Protein AF-A0A8X7MWJ5-F1 (afdb_monomer)

Foldseek 3Di:
DDDDDDDDDDDDDDDDDDDDDDDDDDDDDDDDDDDDDDDDPPPPPPPPPDDVVPVDPPVVVVVVCCVVDPVNDDPDPVPDDPPVVVVVVVVVVVVVVVVCCVVPPVVVCVVVDDDDDPPDLPCQKDKDADDDPPDDDLSRLKIKIKGFLLSLDPDPPRLQPDPLLSQQLLQVLALQWDQCPCLVVVQLVVLVVVVCVVDPPDDDDPVCVCVDPVSHDDPVVSVVSSVSGRTMGMDMFSPDSHNVVRVVVSVVVSVVSSVVSPPPSPPCPPPDRDCVSVVVVVVVVVVVVPPCDPDPVNDDPVVVD

Solvent-accessible surface area (backbone atoms only — not comparable to full-atom values): 19541 Å² total; per-residue (Å²): 137,89,80,86,80,89,79,87,83,84,88,85,82,90,78,88,79,89,82,85,86,84,86,84,89,88,82,89,82,90,89,85,88,84,89,80,92,73,94,71,84,74,79,67,83,71,77,81,78,72,56,73,89,75,56,69,58,73,70,61,48,56,60,69,40,50,84,73,31,76,92,70,53,80,79,85,80,82,84,73,69,58,72,73,53,48,54,52,51,50,51,51,51,53,49,53,49,51,51,50,41,57,71,66,47,51,65,60,51,60,79,73,64,72,81,87,72,73,82,58,97,82,67,66,70,46,78,45,79,45,79,58,85,97,48,97,53,83,61,41,17,33,23,36,39,40,35,45,46,49,62,47,53,73,43,96,85,32,81,46,86,44,73,44,18,46,52,31,33,53,58,74,46,45,83,36,45,34,65,69,47,63,51,65,61,52,51,53,48,50,40,52,52,54,53,48,70,75,44,85,80,73,91,74,86,79,69,63,61,73,74,39,79,88,43,54,74,53,70,68,58,50,51,51,49,59,72,64,50,61,14,24,38,52,45,75,23,68,87,41,87,44,36,69,57,11,44,50,49,43,48,54,51,51,51,49,45,46,53,53,14,64,52,72,24,73,81,47,67,88,60,79,81,83,59,61,66,54,53,56,49,50,54,55,52,54,73,66,72,73,79,80,71,87,48,81,82,75,47,62,74,87,75,75,115

Mean predicted aligned error: 15.03 Å

Sequence (305 aa):
MTLPLTSQASRRATAGAARTLLSAGGASSSSSSAGSSSSNTNTQRAFSTSHSSHAKPRKARVAADAAMNIRKLKAFQYDDIPTLGHEILDYNRDFLRVFRLVELELPKLAAFRQPFTGADLGAIIKLRFVHHQGETHPENRKVVLSVNVSELFSHPSSPLPTPAAKHKFLLLAGERYSPLAGLKDARDKLRIELARSTREGAVGWNGSELKSAEANLSDEQEEGLRNAWMGQVKIGGDRFPNERMNATWCLDTLQKLIHEANQRPEHMTNVPLDPRPQLARDARAHAFGRSNAVSLRDFPSEWLS

pLDDT: mean 77.79, std 20.26, range [30.55, 98.5]

Radius of gyration: 33.79 Å; Cα contacts (8 Å, |Δi|>4): 200; chains: 1; bounding box: 80×82×73 Å

Secondary structure (DSSP, 8-state):
-PPPPP---------------------------------------------GGGS--HHHHHHHTTTT-GGGSPPP-S-S--HHHHHHHHHHHHHHHHHHHHHHTHHHHGGGPPP-PPPPTT--EEEEE---TTS--GGGG-EEEEEEHHHHHHSTT-S--SHHHHHHHHHHHGGGEESSTTHHHHHHHHHHHHHHHH-TT-S---SGGGGSGGGSPPHHHHHHHHHH---EEEEEE-SSSSHHHHHHHHHHHHHHHHHHHHSSGGGGTTSPPP-HHHHHHHHHHHHTT-S-PPPGGGS-GGG--

InterPro domains:
  IPR019349 Small ribosomal subunit protein mS35, mitochondrial, conserved domain [PF10213] (116-303)
  IPR039848 Small ribosomal subunit protein mS35, mitochondrial [PTHR13490] (42-279)

Structure (mmCIF, N/CA/C/O backbone):
data_AF-A0A8X7MWJ5-F1
#
_entry.id   AF-A0A8X7MWJ5-F1
#
loop_
_atom_site.group_PDB
_atom_site.id
_atom_site.type_symbol
_atom_site.label_atom_id
_atom_site.label_alt_id
_atom_site.label_comp_id
_atom_site.label_asym_id
_atom_site.label_entity_id
_atom_site.label_seq_id
_atom_site.pdbx_PDB_ins_code
_atom_site.Cartn_x
_atom_site.Cartn_y
_atom_site.Cartn_z
_atom_site.occupancy
_atom_site.B_iso_or_equiv
_atom_site.auth_seq_id
_atom_site.auth_comp_id
_atom_site.auth_asym_id
_atom_site.auth_atom_id
_atom_site.pdbx_PDB_model_num
ATOM 1 N N . MET A 1 1 ? 13.146 26.048 -30.668 1.00 41.16 1 MET A N 1
ATOM 2 C CA . MET A 1 1 ? 13.207 25.560 -29.274 1.00 41.16 1 MET A CA 1
ATOM 3 C C . MET A 1 1 ? 14.667 25.349 -28.921 1.00 41.16 1 MET A C 1
ATOM 5 O O . MET A 1 1 ? 15.307 24.470 -29.476 1.00 41.16 1 MET A O 1
ATOM 9 N N . THR A 1 2 ? 15.214 26.250 -28.115 1.00 40.00 2 THR A N 1
ATOM 10 C CA . THR A 1 2 ? 16.619 26.294 -27.695 1.00 40.00 2 THR A CA 1
ATOM 11 C C . THR A 1 2 ? 16.839 25.341 -26.522 1.00 40.00 2 THR A C 1
ATOM 13 O O . THR A 1 2 ? 16.231 25.526 -25.470 1.00 40.00 2 THR A O 1
ATOM 16 N N . LEU A 1 3 ? 17.689 24.331 -26.698 1.00 42.62 3 LEU A N 1
ATOM 17 C CA . LEU A 1 3 ? 18.140 23.444 -25.622 1.00 42.62 3 LEU A CA 1
ATOM 18 C C . LEU A 1 3 ? 19.478 23.963 -25.070 1.00 42.62 3 LEU A C 1
ATOM 20 O O . LEU A 1 3 ? 20.376 24.228 -25.873 1.00 42.62 3 LEU A O 1
ATOM 24 N N . PRO A 1 4 ? 19.653 24.103 -23.744 1.00 49.94 4 PRO A N 1
ATOM 25 C CA . PRO A 1 4 ? 20.955 24.408 -23.171 1.00 49.94 4 PRO A CA 1
ATOM 26 C C . PRO A 1 4 ? 21.810 23.150 -22.947 1.00 49.94 4 PRO A C 1
ATOM 28 O O . PRO A 1 4 ? 21.321 22.071 -22.614 1.00 49.94 4 PRO A O 1
ATOM 31 N N . LEU A 1 5 ? 23.111 23.362 -23.154 1.00 38.88 5 LEU A N 1
ATOM 32 C CA . LEU A 1 5 ? 24.243 22.443 -23.078 1.00 38.88 5 LEU A CA 1
ATOM 33 C C . LEU A 1 5 ? 24.440 21.752 -21.715 1.00 38.88 5 LEU A C 1
ATOM 35 O O . LEU A 1 5 ? 24.258 22.334 -20.649 1.00 38.88 5 LEU A O 1
ATOM 39 N N . THR A 1 6 ? 24.978 20.536 -21.807 1.00 46.16 6 THR A N 1
ATOM 40 C CA . THR A 1 6 ? 25.714 19.783 -20.782 1.00 46.16 6 THR A CA 1
ATOM 41 C C . THR A 1 6 ? 26.792 20.602 -20.058 1.00 46.16 6 THR A C 1
ATOM 43 O O . THR A 1 6 ? 27.608 21.267 -20.690 1.00 46.16 6 THR A O 1
ATOM 46 N N . SER A 1 7 ? 26.902 20.390 -18.742 1.00 46.38 7 SER A N 1
ATOM 47 C CA . SER A 1 7 ? 28.145 20.539 -17.975 1.00 46.38 7 SER A CA 1
ATOM 48 C C . SER A 1 7 ? 28.327 19.320 -17.059 1.00 46.38 7 SER A C 1
ATOM 50 O O . SER A 1 7 ? 27.582 19.114 -16.105 1.00 46.38 7 SER A O 1
ATOM 52 N N . GLN A 1 8 ? 29.337 18.498 -17.373 1.00 43.66 8 GLN A N 1
ATOM 53 C CA . GLN A 1 8 ? 30.130 17.781 -16.363 1.00 43.66 8 GLN A CA 1
ATOM 54 C C . GLN A 1 8 ? 30.903 18.843 -15.545 1.00 43.66 8 GLN A C 1
ATOM 56 O O . GLN A 1 8 ? 31.164 19.919 -16.074 1.00 43.66 8 GLN A O 1
ATOM 61 N N . ALA A 1 9 ? 31.342 18.688 -14.298 1.00 35.50 9 ALA A N 1
ATOM 62 C CA . ALA A 1 9 ? 31.600 17.549 -13.429 1.00 35.50 9 ALA A CA 1
ATOM 63 C C . ALA A 1 9 ? 31.609 18.058 -11.970 1.00 35.50 9 ALA A C 1
ATOM 65 O O . ALA A 1 9 ? 31.913 19.227 -11.742 1.00 35.50 9 ALA A O 1
ATOM 66 N N . SER A 1 10 ? 31.446 17.184 -10.972 1.00 37.00 10 SER A N 1
ATOM 67 C CA . SER A 1 10 ? 32.202 17.347 -9.722 1.00 37.00 10 SER A CA 1
ATOM 68 C C . SER A 1 10 ? 32.339 16.031 -8.965 1.00 37.00 10 SER A C 1
ATOM 70 O O . SER A 1 10 ? 31.383 15.291 -8.747 1.00 37.00 10 SER A O 1
ATOM 72 N N . ARG A 1 11 ? 33.589 15.749 -8.607 1.00 43.12 11 ARG A N 1
ATOM 73 C CA . ARG A 1 11 ? 34.085 14.592 -7.866 1.00 43.12 11 ARG A CA 1
ATOM 74 C C . ARG A 1 11 ? 33.718 14.728 -6.389 1.00 43.12 11 ARG A C 1
ATOM 76 O O . ARG A 1 11 ? 33.919 15.807 -5.838 1.00 43.12 11 ARG A O 1
ATOM 83 N N . ARG A 1 12 ? 33.387 13.624 -5.705 1.00 33.62 12 ARG A N 1
ATOM 84 C CA . ARG A 1 12 ? 33.876 13.386 -4.332 1.00 33.62 12 ARG A CA 1
ATOM 85 C C . ARG A 1 12 ? 33.635 11.967 -3.810 1.00 33.62 12 ARG A C 1
ATOM 87 O O . ARG A 1 12 ? 32.603 11.364 -4.059 1.00 33.62 12 ARG A O 1
ATOM 94 N N . ALA A 1 13 ? 34.603 11.577 -2.979 1.00 37.00 13 ALA A N 1
ATOM 95 C CA . ALA A 1 13 ? 34.564 10.609 -1.885 1.00 37.00 13 ALA A CA 1
ATOM 96 C C . ALA A 1 13 ? 34.741 9.117 -2.217 1.00 37.00 13 ALA A C 1
ATOM 98 O O . ALA A 1 13 ? 33.807 8.329 -2.297 1.00 37.00 13 ALA A O 1
ATOM 99 N N . THR A 1 14 ? 36.016 8.731 -2.259 1.00 40.44 14 THR A N 1
ATOM 100 C CA . THR A 1 14 ? 36.514 7.421 -1.839 1.00 40.44 14 THR A CA 1
ATOM 101 C C . THR A 1 14 ? 36.271 7.223 -0.337 1.00 40.44 14 THR A C 1
ATOM 103 O O . THR A 1 14 ? 36.820 7.973 0.471 1.00 40.44 14 THR A O 1
ATOM 106 N N . ALA A 1 15 ? 35.508 6.200 0.044 1.00 36.72 15 ALA A N 1
ATOM 107 C CA . ALA A 1 15 ? 35.497 5.659 1.401 1.00 36.72 15 ALA A CA 1
ATOM 108 C C . ALA A 1 15 ? 36.011 4.217 1.340 1.00 36.72 15 ALA A C 1
ATOM 110 O O . ALA A 1 15 ? 35.403 3.348 0.715 1.00 36.72 15 ALA A O 1
ATOM 111 N N . GLY A 1 16 ? 37.185 3.997 1.933 1.00 33.62 16 GLY A N 1
ATOM 112 C CA . GLY A 1 16 ? 37.811 2.689 2.047 1.00 33.62 16 GLY A CA 1
ATOM 113 C C . GLY A 1 16 ? 37.062 1.810 3.042 1.00 33.62 16 GLY A C 1
ATOM 114 O O . GLY A 1 16 ? 36.831 2.208 4.180 1.00 33.62 16 GLY A O 1
ATOM 115 N N . ALA A 1 17 ? 36.723 0.597 2.615 1.00 35.00 17 ALA A N 1
ATOM 116 C CA . ALA A 1 17 ? 36.308 -0.483 3.496 1.00 35.00 17 ALA A CA 1
ATOM 117 C C . ALA A 1 17 ? 37.428 -1.529 3.523 1.00 35.00 17 ALA A C 1
ATOM 119 O O . ALA A 1 17 ? 37.624 -2.283 2.569 1.00 35.00 17 ALA A O 1
ATOM 120 N N . ALA A 1 18 ? 38.186 -1.536 4.617 1.00 32.91 18 ALA A N 1
ATOM 121 C CA . ALA A 1 18 ? 39.140 -2.585 4.937 1.00 32.91 18 ALA A CA 1
ATOM 122 C C . ALA A 1 18 ? 38.379 -3.889 5.232 1.00 32.91 18 ALA A C 1
ATOM 124 O O . ALA A 1 18 ? 37.506 -3.926 6.098 1.00 32.91 18 ALA A O 1
ATOM 125 N N . ARG A 1 19 ? 38.707 -4.963 4.508 1.00 37.62 19 ARG A N 1
ATOM 126 C CA . ARG A 1 19 ? 38.307 -6.333 4.847 1.00 37.62 19 ARG A CA 1
ATOM 127 C C . ARG A 1 19 ? 39.509 -7.050 5.444 1.00 37.62 19 ARG A C 1
ATOM 129 O O . ARG A 1 19 ? 40.455 -7.380 4.736 1.00 37.62 19 ARG A O 1
ATOM 136 N N . THR A 1 20 ? 39.448 -7.280 6.747 1.00 37.50 20 THR A N 1
ATOM 137 C CA . THR A 1 20 ? 40.401 -8.093 7.501 1.00 37.50 20 THR A CA 1
ATOM 138 C C . THR A 1 20 ? 40.070 -9.570 7.295 1.00 37.50 20 THR A C 1
ATOM 140 O O . THR A 1 20 ? 38.954 -10.011 7.565 1.00 37.50 20 THR A O 1
ATOM 143 N N . LEU A 1 21 ? 41.043 -10.324 6.790 1.00 35.03 21 LEU A N 1
ATOM 144 C CA . LEU A 1 21 ? 41.049 -11.783 6.749 1.00 35.03 21 LEU A CA 1
ATOM 145 C C . LEU A 1 21 ? 41.581 -12.300 8.086 1.00 35.03 21 LEU A C 1
ATOM 147 O O . LEU A 1 21 ? 42.639 -11.852 8.518 1.00 35.03 21 LEU A O 1
ATOM 151 N N . LEU A 1 22 ? 40.908 -13.278 8.690 1.00 34.31 22 LEU A N 1
ATOM 152 C CA . LEU A 1 22 ? 41.507 -14.150 9.700 1.00 34.31 22 LEU A CA 1
ATOM 153 C C . LEU A 1 22 ? 41.030 -15.584 9.483 1.00 34.31 22 LEU A C 1
ATOM 155 O O . LEU A 1 22 ? 39.838 -15.867 9.379 1.00 34.31 22 LEU A O 1
ATOM 159 N N . SER A 1 23 ? 42.021 -16.462 9.378 1.00 33.09 23 SER A N 1
ATOM 160 C CA . SER A 1 23 ? 41.908 -17.912 9.291 1.00 33.09 23 SER A CA 1
ATOM 161 C C . SER A 1 23 ? 41.986 -18.529 10.687 1.00 33.09 23 SER A C 1
ATOM 163 O O . SER A 1 23 ? 42.743 -18.012 11.506 1.00 33.09 23 SER A O 1
ATOM 165 N N . ALA A 1 24 ? 41.356 -19.684 10.899 1.00 35.09 24 ALA A N 1
ATOM 166 C CA . ALA A 1 24 ? 41.937 -20.797 11.659 1.00 35.09 24 ALA A CA 1
ATOM 167 C C . ALA A 1 24 ? 41.104 -22.070 11.437 1.00 35.09 24 ALA A C 1
ATOM 169 O O . ALA A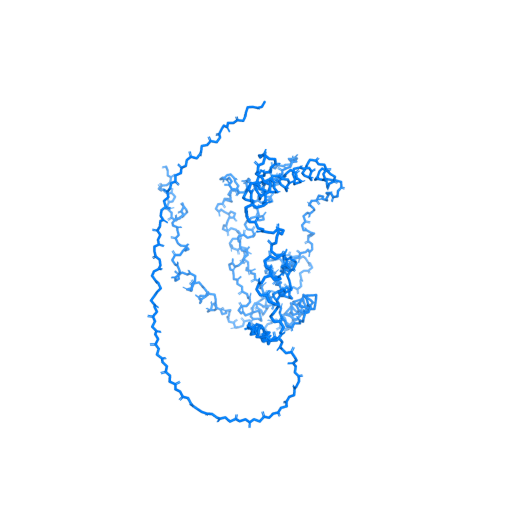 1 24 ? 39.876 -22.021 11.427 1.00 35.09 24 ALA A O 1
ATOM 170 N N . GLY A 1 25 ? 41.792 -23.192 11.215 1.00 32.66 25 GLY A N 1
ATOM 171 C CA . GLY A 1 25 ? 41.203 -24.510 10.989 1.00 32.66 25 GLY A CA 1
ATOM 172 C C . GLY A 1 25 ? 41.009 -25.345 12.257 1.00 32.66 25 GLY A C 1
ATOM 173 O O . GLY A 1 25 ? 41.438 -24.976 13.346 1.00 32.66 25 GLY A O 1
ATOM 174 N N . GLY A 1 26 ? 40.397 -26.514 12.067 1.00 30.55 26 GLY A N 1
ATOM 175 C CA . GLY A 1 26 ? 40.282 -27.597 13.045 1.00 30.55 26 GLY A CA 1
ATOM 176 C C . GLY A 1 26 ? 39.545 -28.787 12.421 1.00 30.55 26 GLY A C 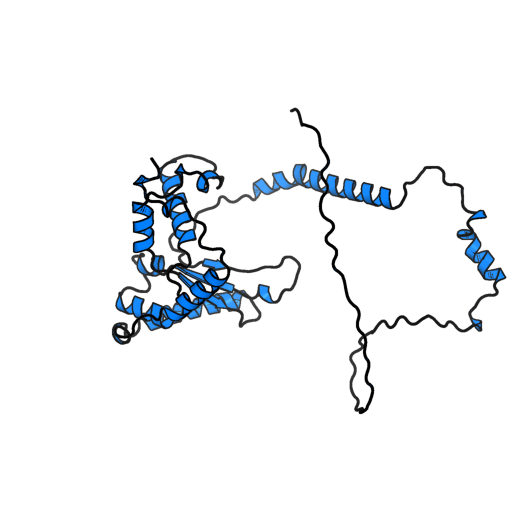1
ATOM 177 O O . GLY A 1 26 ? 38.552 -28.597 11.728 1.00 30.55 26 GLY A O 1
ATOM 178 N N . ALA A 1 27 ? 40.082 -29.995 12.587 1.00 32.94 27 ALA A N 1
ATOM 179 C CA . ALA A 1 27 ? 39.815 -31.179 11.771 1.00 32.94 27 ALA A CA 1
ATOM 180 C C . ALA A 1 27 ? 38.945 -32.261 12.456 1.00 32.94 27 ALA A C 1
ATOM 182 O O . ALA A 1 27 ? 38.943 -32.360 13.679 1.00 32.94 27 ALA A O 1
ATOM 183 N N . SER A 1 28 ? 38.388 -33.164 11.620 1.00 35.25 28 SER A N 1
ATOM 184 C CA . SER A 1 28 ? 37.969 -34.575 11.875 1.00 35.25 28 SER A CA 1
ATOM 185 C C . SER A 1 28 ? 36.687 -34.809 12.717 1.00 35.25 28 SER A C 1
ATOM 187 O O . SER A 1 28 ? 36.398 -34.022 13.599 1.00 35.25 28 SER A O 1
ATOM 189 N N . SER A 1 29 ? 35.842 -35.845 12.552 1.00 37.06 29 SER A N 1
ATOM 190 C CA . SER A 1 29 ? 35.827 -37.080 11.737 1.00 37.06 29 SER A CA 1
ATOM 191 C C . SER A 1 29 ? 34.410 -37.728 11.694 1.00 37.06 29 SER A C 1
ATOM 193 O O . SER A 1 29 ? 33.643 -37.607 12.640 1.00 37.06 29 SER A O 1
ATOM 195 N N . SER A 1 30 ? 34.125 -38.439 10.587 1.00 37.41 30 SER A N 1
ATOM 196 C CA . SER A 1 30 ? 33.276 -39.645 10.380 1.00 37.41 30 SER A CA 1
ATOM 197 C C . SER A 1 30 ? 31.822 -39.762 10.894 1.00 37.41 30 SER A C 1
ATOM 199 O O . SER A 1 30 ? 31.575 -39.901 12.085 1.00 37.41 30 SER A O 1
ATOM 201 N N . SER A 1 31 ? 30.877 -40.022 9.979 1.00 36.06 31 SER A N 1
ATOM 202 C CA . SER A 1 31 ? 30.371 -41.388 9.694 1.00 36.06 31 SER A CA 1
ATOM 203 C C . SER A 1 31 ? 29.294 -41.387 8.594 1.00 36.06 31 SER A C 1
ATOM 205 O O . SER A 1 31 ? 28.561 -40.424 8.393 1.00 36.06 31 SER A O 1
ATOM 207 N N . SER A 1 32 ? 29.271 -42.473 7.827 1.00 36.53 32 SER A N 1
ATOM 208 C CA . SER A 1 32 ? 28.512 -42.712 6.597 1.00 36.53 32 SER A CA 1
ATOM 209 C C . SER A 1 32 ? 27.224 -43.507 6.832 1.00 36.53 32 SER A C 1
ATOM 211 O O . SER A 1 32 ? 27.260 -44.506 7.543 1.00 36.53 32 SER A O 1
ATOM 213 N N . SER A 1 33 ? 26.144 -43.182 6.115 1.00 38.09 33 SER A N 1
ATOM 214 C CA . SER A 1 33 ? 25.187 -44.174 5.587 1.00 38.09 33 SER A CA 1
ATOM 215 C C . SER A 1 33 ? 24.394 -43.586 4.407 1.00 38.09 33 SER A C 1
ATOM 217 O O . SER A 1 33 ? 24.272 -42.372 4.268 1.00 38.09 33 SER A O 1
ATOM 219 N N . ALA A 1 34 ? 23.986 -44.462 3.489 1.00 34.84 34 ALA A N 1
ATOM 220 C CA . ALA A 1 34 ? 23.719 -44.191 2.078 1.00 34.84 34 ALA A CA 1
ATOM 221 C C . ALA A 1 34 ? 22.223 -44.199 1.688 1.00 34.84 34 ALA A C 1
ATOM 223 O O . ALA A 1 34 ? 21.402 -44.796 2.375 1.00 34.84 34 ALA A O 1
ATOM 224 N N . GLY A 1 35 ? 21.935 -43.631 0.504 1.00 31.83 35 GLY A N 1
ATOM 225 C CA . GLY A 1 35 ? 20.682 -43.745 -0.270 1.00 31.83 35 GLY A CA 1
ATOM 226 C C . GLY A 1 35 ? 19.820 -42.473 -0.199 1.00 31.83 35 GLY A C 1
ATOM 227 O O . GLY A 1 35 ? 19.487 -42.033 0.884 1.00 31.83 35 GLY A O 1
ATOM 228 N N . SER A 1 36 ? 19.389 -41.800 -1.268 1.00 34.69 36 SER A N 1
ATOM 229 C CA . SER A 1 36 ? 19.236 -42.171 -2.676 1.00 34.69 36 SER A CA 1
ATOM 230 C C . SER A 1 36 ? 19.117 -40.909 -3.560 1.00 34.69 36 SER A C 1
ATOM 232 O O . SER A 1 36 ? 18.564 -39.892 -3.157 1.00 34.69 36 SER A O 1
ATOM 234 N N . SER A 1 37 ? 19.712 -41.005 -4.751 1.00 43.34 37 SER A N 1
ATOM 235 C CA . SER A 1 37 ? 19.471 -40.278 -6.012 1.00 43.34 37 SER A CA 1
ATOM 236 C C . SER A 1 37 ? 18.702 -38.943 -6.015 1.00 43.34 37 SER A C 1
ATOM 238 O O . SER A 1 37 ? 17.487 -38.904 -6.195 1.00 43.34 37 SER A O 1
ATOM 240 N N . SER A 1 38 ? 19.454 -37.846 -6.079 1.00 40.16 38 SER A N 1
ATOM 241 C CA . SER A 1 38 ? 19.066 -36.646 -6.830 1.00 40.16 38 SER A CA 1
ATOM 242 C C . SER A 1 38 ? 20.326 -36.068 -7.471 1.00 40.16 38 SER A C 1
ATOM 244 O O . SER A 1 38 ? 21.250 -35.656 -6.768 1.00 40.16 38 SER A O 1
ATOM 246 N N . SER A 1 39 ? 20.403 -36.118 -8.802 1.00 39.03 39 SER A N 1
ATOM 247 C CA . SER A 1 39 ? 21.550 -35.684 -9.603 1.00 39.03 39 SER A CA 1
ATOM 248 C C . SER A 1 39 ? 21.740 -34.171 -9.504 1.00 39.03 39 SER A C 1
ATOM 250 O O . SER A 1 39 ? 21.249 -33.404 -10.327 1.00 39.03 39 SER A O 1
ATOM 252 N N . ASN A 1 40 ? 22.463 -33.755 -8.472 1.00 39.16 40 ASN A N 1
ATOM 253 C CA . ASN A 1 40 ? 22.990 -32.413 -8.324 1.00 39.16 40 ASN A CA 1
ATOM 254 C C . ASN A 1 40 ? 24.304 -32.364 -9.117 1.00 39.16 40 ASN A C 1
ATOM 256 O O . ASN A 1 40 ? 25.319 -32.911 -8.678 1.00 39.16 40 ASN A O 1
ATOM 260 N N . THR A 1 41 ? 24.300 -31.775 -10.313 1.00 46.12 41 THR A N 1
ATOM 261 C CA . THR A 1 41 ? 25.531 -31.532 -11.076 1.00 46.12 41 THR A CA 1
ATOM 262 C C . THR A 1 41 ? 26.284 -30.378 -10.429 1.00 46.12 41 THR A C 1
ATOM 264 O O . THR A 1 41 ? 26.233 -29.235 -10.874 1.00 46.12 41 THR A O 1
ATOM 267 N N . ASN A 1 42 ? 26.976 -30.694 -9.338 1.00 45.72 42 ASN A N 1
ATOM 268 C CA . ASN A 1 42 ? 28.034 -29.873 -8.789 1.00 45.72 42 ASN A CA 1
ATOM 269 C C . ASN A 1 42 ? 29.103 -29.740 -9.881 1.00 45.72 42 ASN A C 1
ATOM 271 O O . ASN A 1 42 ? 29.855 -30.681 -10.138 1.00 45.72 42 ASN A O 1
ATOM 275 N N . THR A 1 43 ? 29.142 -28.598 -10.565 1.00 54.66 43 THR A N 1
ATOM 276 C CA . THR A 1 43 ? 30.216 -28.232 -11.491 1.00 54.66 43 THR A CA 1
ATOM 277 C C . THR A 1 43 ? 31.483 -27.951 -10.689 1.00 54.66 43 THR A C 1
ATOM 279 O O . THR A 1 43 ? 31.962 -26.821 -10.597 1.00 54.66 43 THR A O 1
ATOM 282 N N . GLN A 1 44 ? 32.052 -29.000 -10.099 1.00 55.56 44 GLN A N 1
ATOM 283 C CA . GLN A 1 44 ? 33.487 -29.070 -9.907 1.00 55.56 44 GLN A CA 1
ATOM 284 C C . GLN A 1 44 ? 34.082 -28.852 -11.298 1.00 55.56 44 GLN A C 1
ATOM 286 O O . GLN A 1 44 ? 33.743 -29.580 -12.233 1.00 55.56 44 GLN A O 1
ATOM 291 N N . ARG A 1 45 ? 34.898 -27.806 -11.467 1.00 56.72 45 ARG A N 1
ATOM 292 C CA . ARG A 1 45 ? 35.710 -27.634 -12.674 1.00 56.72 45 ARG A CA 1
ATOM 293 C C . ARG A 1 45 ? 36.577 -28.882 -12.806 1.00 56.72 45 ARG A C 1
ATOM 295 O O . ARG A 1 45 ? 37.659 -28.952 -12.233 1.00 56.72 45 ARG A O 1
ATOM 302 N N . ALA A 1 46 ? 36.091 -29.871 -13.545 1.00 53.78 46 ALA A N 1
ATOM 303 C CA . ALA A 1 46 ? 36.915 -30.950 -14.028 1.00 53.78 46 ALA A CA 1
ATOM 304 C C . ALA A 1 46 ? 37.916 -30.293 -14.975 1.00 53.78 46 ALA A C 1
ATOM 306 O O . ALA A 1 46 ? 37.573 -29.888 -16.088 1.00 53.78 46 ALA A O 1
ATOM 307 N N . PHE A 1 47 ? 39.154 -30.116 -14.517 1.00 55.19 47 PHE A N 1
ATOM 308 C CA . PHE A 1 47 ? 40.250 -29.955 -15.453 1.00 55.19 47 PHE A CA 1
ATOM 309 C C . PHE A 1 47 ? 40.205 -31.190 -16.347 1.00 55.19 47 PHE A C 1
ATOM 311 O O . PHE A 1 47 ? 40.373 -32.309 -15.869 1.00 55.19 47 PHE A O 1
ATOM 318 N N . SER A 1 48 ? 39.879 -30.986 -17.621 1.00 57.94 48 SER A N 1
ATOM 319 C CA . SER A 1 48 ? 39.842 -32.047 -18.618 1.00 57.94 48 SER A CA 1
ATOM 320 C C . SER A 1 48 ? 41.240 -32.654 -18.728 1.00 57.94 48 SER A C 1
ATOM 322 O O . SER A 1 48 ? 42.086 -32.149 -19.466 1.00 57.94 48 SER A O 1
ATOM 324 N N . THR A 1 49 ? 41.500 -33.738 -18.001 1.00 64.81 49 THR A N 1
ATOM 325 C CA . THR A 1 49 ? 42.705 -34.553 -18.155 1.00 64.81 49 THR A CA 1
ATOM 326 C C . THR A 1 49 ? 42.505 -35.485 -19.344 1.00 64.81 49 THR A C 1
ATOM 328 O O . THR A 1 49 ? 42.354 -36.699 -19.223 1.00 64.81 49 THR A O 1
ATOM 331 N N . SER A 1 50 ? 42.477 -34.910 -20.547 1.00 65.81 50 SER A N 1
ATOM 332 C CA . SER A 1 50 ? 42.571 -35.719 -21.760 1.00 65.81 50 SER A CA 1
ATOM 333 C C . SER A 1 50 ? 43.878 -36.517 -21.705 1.00 65.81 50 SER A C 1
ATOM 335 O O . SER A 1 50 ? 44.944 -35.922 -21.525 1.00 65.81 50 SER A O 1
ATOM 337 N N . HIS A 1 51 ? 43.795 -37.842 -21.852 1.00 62.44 51 HIS A N 1
ATOM 338 C CA . HIS A 1 51 ? 44.954 -38.737 -21.904 1.00 62.44 51 HIS A CA 1
ATOM 339 C C . HIS A 1 51 ? 45.981 -38.250 -22.942 1.00 62.44 51 HIS A C 1
ATOM 341 O O . HIS A 1 51 ? 45.605 -37.785 -24.021 1.00 62.44 51 HIS A O 1
ATOM 347 N N . SER A 1 52 ? 47.283 -38.378 -22.645 1.00 60.47 52 SER A N 1
ATOM 348 C CA . SER A 1 52 ? 48.365 -37.905 -23.530 1.00 60.47 52 SER A CA 1
ATOM 349 C C . SER A 1 52 ? 48.344 -38.558 -24.919 1.00 60.47 52 SER A C 1
ATOM 351 O O . SER A 1 52 ? 48.833 -37.966 -25.876 1.00 60.47 52 SER A O 1
ATOM 353 N N . SER A 1 53 ? 47.705 -39.722 -25.057 1.00 65.56 53 SER A N 1
ATOM 354 C CA . SER A 1 53 ? 47.466 -40.414 -26.328 1.00 65.56 53 SER A CA 1
ATOM 355 C C . SER A 1 53 ? 46.496 -39.680 -27.265 1.00 65.56 53 SER A C 1
ATOM 357 O O . SER A 1 53 ? 46.574 -39.849 -28.478 1.00 65.56 53 SER A O 1
ATOM 359 N N . HIS A 1 54 ? 45.617 -38.821 -26.738 1.00 63.38 54 HIS A N 1
ATOM 360 C CA . HIS A 1 54 ? 44.756 -37.937 -27.533 1.00 63.38 54 HIS A CA 1
ATOM 361 C C . HIS A 1 54 ? 45.395 -36.568 -27.811 1.00 63.38 54 HIS A C 1
ATOM 363 O O . HIS A 1 54 ? 44.845 -35.758 -28.567 1.00 63.38 54 HIS A O 1
ATOM 369 N N . ALA A 1 55 ? 46.577 -36.291 -27.249 1.00 63.00 55 ALA A N 1
ATOM 370 C CA . ALA A 1 55 ? 47.338 -35.102 -27.590 1.00 63.00 55 ALA A CA 1
ATOM 371 C C . ALA A 1 55 ? 47.972 -35.288 -28.976 1.00 63.00 55 ALA A C 1
ATOM 373 O O . ALA A 1 55 ? 48.997 -35.946 -29.138 1.00 63.00 55 ALA A O 1
ATOM 374 N N . LYS A 1 56 ? 47.351 -34.684 -29.996 1.00 63.59 56 LYS A N 1
ATOM 375 C CA . LYS A 1 56 ? 47.911 -34.630 -31.355 1.00 63.59 56 LYS A CA 1
ATOM 376 C C . LYS A 1 56 ? 49.362 -34.109 -31.313 1.00 63.59 56 LYS A C 1
ATOM 378 O O . LYS A 1 56 ? 49.644 -33.183 -30.542 1.00 63.59 56 LYS A O 1
ATOM 383 N N . PRO A 1 57 ? 50.273 -34.644 -32.150 1.00 69.25 57 PRO A N 1
ATOM 384 C CA . PRO A 1 57 ? 51.675 -34.237 -32.168 1.00 69.25 57 PRO A CA 1
ATOM 385 C C . PRO A 1 57 ? 51.794 -32.722 -32.357 1.00 69.25 57 PRO A C 1
ATOM 387 O O . PRO A 1 57 ? 51.054 -32.120 -33.136 1.00 69.25 57 PRO A O 1
ATOM 390 N N . ARG A 1 58 ? 52.740 -32.089 -31.653 1.00 60.31 58 ARG A N 1
ATOM 391 C CA . ARG A 1 58 ? 52.861 -30.621 -31.543 1.00 60.31 58 ARG A CA 1
ATOM 392 C C . ARG A 1 58 ? 52.879 -29.899 -32.903 1.00 60.31 58 ARG A C 1
ATOM 394 O O . ARG A 1 58 ? 52.333 -28.810 -33.013 1.00 60.31 58 ARG A O 1
ATOM 401 N N . LYS A 1 59 ? 53.418 -30.528 -33.956 1.00 58.34 59 LYS A N 1
ATOM 402 C CA . LYS A 1 59 ? 53.414 -30.005 -35.339 1.00 58.34 59 LYS A CA 1
ATOM 403 C C . LYS A 1 59 ? 52.019 -29.980 -35.993 1.00 58.34 59 LYS A C 1
ATOM 405 O O . LYS A 1 59 ? 51.729 -29.053 -36.739 1.00 58.34 59 LYS A O 1
ATOM 410 N N . ALA A 1 60 ? 51.143 -30.938 -35.682 1.00 59.38 60 ALA A N 1
ATOM 411 C CA . ALA A 1 60 ? 49.761 -30.965 -36.171 1.00 59.38 60 ALA A CA 1
ATOM 412 C C . ALA A 1 60 ? 48.861 -29.943 -35.448 1.00 59.38 60 ALA A C 1
ATOM 414 O O . ALA A 1 60 ? 47.913 -29.441 -36.046 1.00 59.38 60 ALA A O 1
ATOM 415 N N . ARG A 1 61 ? 49.186 -29.572 -34.196 1.00 57.94 61 ARG A N 1
ATOM 416 C CA . ARG A 1 61 ? 48.561 -28.420 -33.513 1.00 57.94 61 ARG A CA 1
ATOM 417 C C . ARG A 1 61 ? 48.903 -27.097 -34.203 1.00 57.94 61 ARG A C 1
ATOM 419 O O . ARG A 1 61 ? 47.997 -26.345 -34.515 1.00 57.94 61 ARG A O 1
ATOM 426 N N . VAL A 1 62 ? 50.170 -26.883 -34.568 1.00 58.28 62 VAL A N 1
ATOM 427 C CA . VAL A 1 62 ? 50.632 -25.661 -35.265 1.00 58.28 62 VAL A CA 1
ATOM 428 C C . VAL A 1 62 ? 49.939 -25.442 -36.622 1.00 58.28 62 VAL A C 1
ATOM 430 O O . VAL A 1 62 ? 49.757 -24.300 -37.041 1.00 58.28 62 VAL A O 1
ATOM 433 N N . ALA A 1 63 ? 49.534 -26.519 -37.306 1.00 60.28 63 ALA A N 1
ATOM 434 C CA . ALA A 1 63 ? 48.769 -26.439 -38.553 1.00 60.28 63 ALA A CA 1
ATOM 435 C C . ALA A 1 63 ? 47.289 -26.073 -38.328 1.00 60.28 63 ALA A C 1
ATOM 437 O O . ALA A 1 63 ? 46.741 -25.296 -39.101 1.00 60.28 63 ALA A O 1
ATOM 438 N N . ALA A 1 64 ? 46.652 -26.575 -37.263 1.00 60.62 64 ALA A N 1
ATOM 439 C CA . ALA A 1 64 ? 45.294 -26.173 -36.874 1.00 60.62 64 ALA A CA 1
ATOM 440 C C . ALA A 1 64 ? 45.257 -24.744 -36.288 1.00 60.62 64 ALA A C 1
ATOM 442 O O . ALA A 1 64 ? 44.337 -23.983 -36.572 1.00 60.62 64 ALA A O 1
ATOM 443 N N . ASP A 1 65 ? 46.318 -24.338 -35.584 1.00 57.66 65 ASP A N 1
ATOM 444 C CA . ASP A 1 65 ? 46.558 -22.964 -35.126 1.00 57.66 65 ASP A CA 1
ATOM 445 C C . ASP A 1 65 ? 46.911 -22.004 -36.282 1.00 57.66 65 ASP A C 1
ATOM 447 O O . ASP A 1 65 ? 47.108 -20.813 -36.061 1.00 57.66 65 ASP A O 1
ATOM 451 N N . ALA A 1 66 ? 46.991 -22.468 -37.539 1.00 62.06 66 ALA A N 1
ATOM 452 C CA . ALA A 1 66 ? 47.255 -21.610 -38.698 1.00 62.06 66 ALA A CA 1
ATOM 453 C C . ALA A 1 66 ? 46.194 -20.528 -38.917 1.00 62.06 66 ALA A C 1
ATOM 455 O O . ALA A 1 66 ? 46.558 -19.440 -39.359 1.00 62.06 66 ALA A O 1
ATOM 456 N N . ALA A 1 67 ? 44.935 -20.797 -38.562 1.00 65.69 67 ALA A N 1
ATOM 457 C CA . ALA A 1 67 ? 43.846 -19.828 -38.665 1.00 65.69 67 ALA A CA 1
ATOM 458 C C . ALA A 1 67 ? 43.941 -18.701 -37.617 1.00 65.69 67 ALA A C 1
ATOM 460 O O . ALA A 1 67 ? 43.532 -17.579 -37.890 1.00 65.69 67 ALA A O 1
ATOM 461 N N . MET A 1 68 ? 44.532 -18.981 -36.450 1.00 70.06 68 MET A N 1
ATOM 462 C CA . MET A 1 68 ? 44.722 -18.025 -35.345 1.00 70.06 68 MET A CA 1
ATOM 463 C C . MET A 1 68 ? 46.200 -17.642 -35.160 1.00 70.06 68 MET A C 1
ATOM 465 O O . MET A 1 68 ? 46.603 -17.113 -34.124 1.00 70.06 68 MET A O 1
ATOM 469 N N . ASN A 1 69 ? 47.044 -17.923 -36.157 1.00 77.06 69 ASN A N 1
ATOM 470 C CA . ASN A 1 69 ? 48.461 -17.593 -36.109 1.00 77.06 69 ASN A CA 1
ATOM 471 C C . ASN A 1 69 ? 48.614 -16.083 -36.324 1.00 77.06 69 ASN A C 1
ATOM 473 O O . ASN A 1 69 ? 48.436 -15.599 -37.437 1.00 77.06 69 ASN A O 1
ATOM 477 N N . ILE A 1 70 ? 49.003 -15.349 -35.275 1.00 77.81 70 ILE A N 1
ATOM 478 C CA . ILE A 1 70 ? 49.067 -13.871 -35.240 1.00 77.81 70 ILE A CA 1
ATOM 479 C C . ILE A 1 70 ? 49.839 -13.282 -36.432 1.00 77.81 70 ILE A C 1
ATOM 481 O O . ILE A 1 70 ? 49.453 -12.266 -36.994 1.00 77.81 70 ILE A O 1
ATOM 485 N N . ARG A 1 71 ? 50.908 -13.960 -36.867 1.00 80.06 71 ARG A N 1
ATOM 486 C CA . ARG A 1 71 ? 51.750 -13.538 -38.002 1.00 80.06 71 ARG A CA 1
ATOM 487 C C . ARG A 1 71 ? 51.091 -13.711 -39.378 1.00 80.06 71 ARG A C 1
ATOM 489 O O . ARG A 1 71 ? 51.611 -13.187 -40.353 1.00 80.06 71 ARG A O 1
ATOM 496 N N . LYS A 1 72 ? 50.016 -14.497 -39.465 1.00 79.31 72 LYS A N 1
ATOM 497 C CA . LYS A 1 72 ? 49.263 -14.805 -40.693 1.00 79.31 72 LYS A CA 1
ATOM 498 C C . LYS A 1 72 ? 47.881 -14.142 -40.725 1.00 79.31 72 LYS A C 1
ATOM 500 O O . LYS A 1 72 ? 47.178 -14.289 -41.720 1.00 79.31 72 LYS A O 1
ATOM 505 N N . LEU A 1 73 ? 47.483 -13.441 -39.660 1.00 80.12 73 LEU A N 1
ATOM 506 C CA . LEU A 1 73 ? 46.247 -12.662 -39.647 1.00 80.12 73 LEU A CA 1
ATOM 507 C C . LEU A 1 73 ? 46.376 -11.474 -40.606 1.00 80.12 73 LEU A C 1
ATOM 509 O O . LEU A 1 73 ? 47.453 -10.893 -40.757 1.00 80.12 73 LEU A O 1
ATOM 513 N N . LYS A 1 74 ? 45.268 -11.110 -41.256 1.00 84.69 74 LYS A N 1
ATOM 514 C CA . LYS A 1 74 ? 45.213 -9.900 -42.080 1.00 84.69 74 LYS A CA 1
ATOM 515 C C . LYS A 1 74 ? 45.473 -8.686 -41.184 1.00 84.69 74 LYS A C 1
ATOM 517 O O . LYS A 1 74 ? 44.962 -8.615 -40.069 1.00 84.69 74 LYS A O 1
ATOM 522 N N . ALA A 1 75 ? 46.244 -7.726 -41.686 1.00 88.38 75 ALA A N 1
ATOM 523 C CA . ALA A 1 75 ? 46.380 -6.436 -41.024 1.00 88.38 75 ALA A CA 1
ATOM 524 C C . ALA A 1 75 ? 45.007 -5.755 -40.920 1.00 88.38 75 ALA A C 1
ATOM 526 O O . ALA A 1 75 ? 44.248 -5.731 -41.894 1.00 88.38 75 ALA A O 1
ATOM 527 N N . PHE A 1 76 ? 44.712 -5.205 -39.745 1.00 89.50 76 PHE A N 1
ATOM 528 C CA . PHE A 1 76 ? 43.486 -4.462 -39.473 1.00 89.50 76 PHE A CA 1
ATOM 529 C C . PHE A 1 76 ? 43.354 -3.262 -40.421 1.00 89.50 76 PHE A C 1
ATOM 531 O O . PHE A 1 76 ? 44.320 -2.525 -40.612 1.00 89.50 76 PHE A O 1
ATOM 538 N N . GLN A 1 77 ? 42.179 -3.089 -41.033 1.00 93.88 77 GLN A N 1
ATOM 539 C CA . GLN A 1 77 ? 41.943 -2.077 -42.073 1.00 93.88 77 GLN A CA 1
ATOM 540 C C . GLN A 1 77 ? 41.136 -0.874 -41.570 1.00 93.88 77 GLN A C 1
ATOM 542 O O . GLN A 1 77 ? 40.673 -0.083 -42.385 1.00 93.88 77 GLN A O 1
ATOM 547 N N . TYR A 1 78 ? 40.972 -0.718 -40.250 1.00 91.81 78 TYR A N 1
ATOM 548 C CA . TYR A 1 78 ? 40.104 0.310 -39.659 1.00 91.81 78 TYR A CA 1
ATOM 549 C C . TYR A 1 78 ? 38.634 0.189 -40.106 1.00 91.81 78 TYR A C 1
ATOM 551 O O . TYR A 1 78 ? 37.913 1.180 -40.173 1.00 91.81 78 TYR A O 1
ATOM 559 N N . ASP A 1 79 ? 38.205 -1.035 -40.415 1.00 93.94 79 ASP A N 1
ATOM 560 C CA . ASP A 1 79 ? 36.870 -1.407 -40.891 1.00 93.94 79 ASP A CA 1
ATOM 561 C C . ASP A 1 79 ? 35.912 -1.828 -39.770 1.00 93.94 79 ASP A C 1
ATOM 563 O O . ASP A 1 79 ? 34.715 -1.970 -40.014 1.00 93.94 79 ASP A O 1
ATOM 567 N N . ASP A 1 80 ? 36.418 -1.987 -38.548 1.00 93.38 80 ASP A N 1
ATOM 568 C CA . ASP A 1 80 ? 35.619 -2.344 -37.381 1.00 93.38 80 ASP A CA 1
ATOM 569 C C . ASP A 1 80 ? 36.053 -1.572 -36.131 1.00 93.38 80 ASP A C 1
ATOM 571 O O . ASP A 1 80 ? 37.083 -0.896 -36.109 1.00 93.38 80 ASP A O 1
ATOM 575 N N . ILE A 1 81 ? 35.256 -1.645 -35.074 1.00 95.06 81 ILE A N 1
ATOM 576 C CA . ILE A 1 81 ? 35.472 -0.911 -33.825 1.00 95.06 81 ILE A CA 1
ATOM 577 C C . ILE A 1 81 ? 35.843 -1.923 -32.723 1.00 95.06 81 ILE A C 1
ATOM 579 O O . ILE A 1 81 ? 35.434 -3.080 -32.776 1.00 95.06 81 ILE A O 1
ATOM 583 N N . PRO A 1 82 ? 36.642 -1.558 -31.699 1.00 95.88 82 PRO A N 1
ATOM 584 C CA . PRO A 1 82 ? 36.864 -2.452 -30.563 1.00 95.88 82 PRO A CA 1
ATOM 585 C C . PRO A 1 82 ? 35.553 -2.818 -29.850 1.00 95.88 82 PRO A C 1
ATOM 587 O O . PRO A 1 82 ? 34.568 -2.083 -29.913 1.00 95.88 82 PRO A O 1
ATOM 590 N N . THR A 1 83 ? 35.574 -3.902 -29.070 1.00 95.88 83 THR A N 1
ATOM 591 C CA . THR A 1 83 ? 34.414 -4.403 -28.306 1.00 95.88 83 THR A CA 1
ATOM 592 C C . THR A 1 83 ? 33.708 -3.317 -27.493 1.00 95.88 83 THR A C 1
ATOM 594 O O . THR A 1 83 ? 32.491 -3.199 -27.574 1.00 95.88 83 THR A O 1
ATOM 597 N N . LEU A 1 84 ? 34.462 -2.452 -26.804 1.00 97.50 84 LEU A N 1
ATOM 598 C CA . LEU A 1 84 ? 33.900 -1.322 -26.052 1.00 97.50 84 LEU A CA 1
ATOM 599 C C . LEU A 1 84 ? 33.082 -0.370 -26.944 1.00 97.50 84 LEU A C 1
ATOM 601 O O . LEU A 1 84 ? 32.067 0.173 -26.525 1.00 97.50 84 LEU A O 1
ATOM 605 N N . GLY A 1 85 ? 33.516 -0.143 -28.184 1.00 97.38 85 GLY A N 1
ATOM 606 C CA . GLY A 1 85 ? 32.778 0.715 -29.100 1.00 97.38 85 GLY A CA 1
ATOM 607 C C . GLY A 1 85 ? 31.540 0.035 -29.688 1.00 97.38 85 GLY A C 1
ATOM 608 O O . GLY A 1 85 ? 30.545 0.721 -29.908 1.00 97.38 85 GLY A O 1
ATOM 609 N N . HIS A 1 86 ? 31.533 -1.293 -29.848 1.00 97.50 86 HIS A N 1
ATOM 610 C CA . HIS A 1 86 ? 30.293 -2.022 -30.137 1.00 97.50 86 HIS A CA 1
ATOM 611 C C . HIS A 1 86 ? 29.286 -1.924 -28.993 1.00 97.50 86 HIS A C 1
ATOM 613 O O . HIS A 1 86 ? 28.120 -1.654 -29.259 1.00 97.50 86 HIS A O 1
ATOM 619 N N . GLU A 1 87 ? 29.726 -2.044 -27.738 1.00 97.75 87 GLU A N 1
ATOM 620 C CA . GLU A 1 87 ? 28.850 -1.859 -26.571 1.00 97.75 87 GLU A CA 1
ATOM 621 C C . GLU A 1 87 ? 28.193 -0.469 -26.577 1.00 97.75 87 GLU A C 1
ATOM 623 O O . GLU A 1 87 ? 26.991 -0.341 -26.340 1.00 97.75 87 GLU A O 1
ATOM 628 N N . ILE A 1 88 ? 28.954 0.576 -26.926 1.00 97.75 88 ILE A N 1
ATOM 629 C CA . ILE A 1 88 ? 28.421 1.938 -27.083 1.00 97.75 88 ILE A CA 1
ATOM 630 C C . ILE A 1 88 ? 27.395 2.005 -28.224 1.00 97.75 88 ILE A C 1
ATOM 632 O O . ILE A 1 88 ? 26.349 2.642 -28.082 1.00 97.75 88 ILE A O 1
ATOM 636 N N . LEU A 1 89 ? 27.668 1.363 -29.364 1.00 97.62 89 LEU A N 1
ATOM 637 C CA . LEU A 1 89 ? 26.731 1.331 -30.488 1.00 97.62 89 LEU A CA 1
ATOM 638 C C . LEU A 1 89 ? 25.441 0.583 -30.142 1.00 97.62 89 LEU A C 1
ATOM 640 O O . LEU A 1 89 ? 24.366 1.044 -30.522 1.00 97.62 89 LEU A O 1
ATOM 644 N N . ASP A 1 90 ? 25.525 -0.527 -29.418 1.00 97.69 90 ASP A N 1
ATOM 645 C CA . ASP A 1 90 ? 24.362 -1.308 -28.999 1.00 97.69 90 ASP A CA 1
ATOM 646 C C . ASP A 1 90 ? 23.517 -0.551 -27.977 1.00 97.69 90 ASP A C 1
ATOM 648 O O . ASP A 1 90 ? 22.301 -0.455 -28.149 1.00 97.69 90 ASP A O 1
ATOM 652 N N . TYR A 1 91 ? 24.152 0.123 -27.014 1.00 97.88 91 TYR A N 1
ATOM 653 C CA . TYR A 1 91 ? 23.461 1.053 -26.122 1.00 97.88 91 TYR A CA 1
ATOM 654 C C . TYR A 1 91 ? 22.706 2.140 -26.905 1.00 97.88 91 TYR A C 1
ATOM 656 O O . TYR A 1 91 ? 21.526 2.391 -26.654 1.00 97.88 91 TYR A O 1
ATOM 664 N N . ASN A 1 92 ? 23.350 2.755 -27.902 1.00 98.12 92 ASN A N 1
ATOM 665 C CA . ASN A 1 92 ? 22.709 3.775 -28.736 1.00 98.12 92 ASN A CA 1
ATOM 666 C C . ASN A 1 92 ? 21.548 3.201 -29.562 1.00 98.12 92 ASN A C 1
ATOM 668 O O . ASN A 1 92 ? 20.521 3.860 -29.733 1.00 98.12 92 ASN A O 1
ATOM 672 N N . ARG A 1 93 ? 21.674 1.971 -30.069 1.00 98.12 93 ARG A N 1
ATOM 673 C CA . ARG A 1 93 ? 20.598 1.280 -30.799 1.00 98.12 93 ARG A CA 1
ATOM 674 C C . ARG A 1 93 ? 19.405 0.995 -29.895 1.00 98.12 93 ARG A C 1
ATOM 676 O O . ARG A 1 93 ? 18.268 1.209 -30.317 1.00 98.12 93 ARG A O 1
ATOM 683 N N . ASP A 1 94 ? 19.650 0.551 -28.668 1.00 98.25 94 ASP A N 1
ATOM 684 C CA . ASP A 1 94 ? 18.608 0.3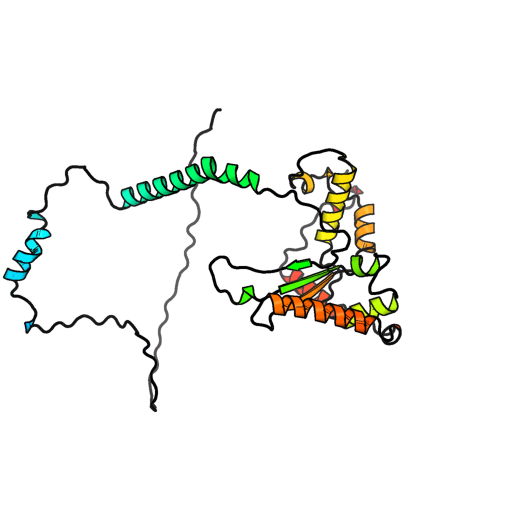21 -27.670 1.00 98.25 94 ASP A CA 1
ATOM 685 C C . ASP A 1 94 ? 17.925 1.632 -27.268 1.00 98.25 94 ASP A C 1
ATOM 687 O O . ASP A 1 94 ? 16.696 1.698 -27.223 1.00 98.25 94 ASP A O 1
ATOM 691 N N . PHE A 1 95 ? 18.699 2.702 -27.081 1.00 97.94 95 PHE A N 1
ATOM 692 C CA . PHE A 1 95 ? 18.179 4.043 -26.826 1.00 97.94 95 PHE A CA 1
ATOM 693 C C . PHE A 1 95 ? 17.232 4.477 -27.950 1.00 97.94 95 PHE A C 1
ATOM 695 O O . PHE A 1 95 ? 16.062 4.761 -27.697 1.00 97.94 95 PHE A O 1
ATOM 702 N N . LEU A 1 96 ? 17.682 4.421 -29.209 1.00 98.00 96 LEU A N 1
ATOM 703 C CA . LEU A 1 96 ? 16.860 4.758 -30.377 1.00 98.00 96 LEU A CA 1
ATOM 704 C C . LEU A 1 96 ? 15.618 3.866 -30.511 1.00 98.00 96 LEU A C 1
ATOM 706 O O . LEU A 1 96 ? 14.570 4.344 -30.951 1.00 98.00 96 LEU A O 1
ATOM 710 N N . ARG A 1 97 ? 15.704 2.586 -30.119 1.00 98.31 97 ARG A N 1
ATOM 711 C CA . ARG A 1 97 ? 14.537 1.694 -30.052 1.00 98.31 97 ARG A CA 1
ATOM 712 C C . ARG A 1 97 ? 13.498 2.267 -29.092 1.00 98.31 97 ARG A C 1
ATOM 714 O O . ARG A 1 97 ? 12.344 2.387 -29.483 1.00 98.31 97 ARG A O 1
ATOM 721 N N . VAL A 1 98 ? 13.901 2.670 -27.887 1.00 98.50 98 VAL A N 1
ATOM 722 C CA . VAL A 1 98 ? 12.996 3.264 -26.891 1.00 98.50 98 VAL A CA 1
ATOM 723 C C . VAL A 1 98 ? 12.384 4.578 -27.389 1.00 98.50 98 VAL A C 1
ATOM 725 O O . VAL A 1 98 ? 11.174 4.736 -27.258 1.00 98.50 98 VAL A O 1
ATOM 728 N N . PHE A 1 99 ? 13.144 5.480 -28.032 1.00 98.31 99 PHE A N 1
ATOM 729 C CA . PHE A 1 99 ? 12.561 6.709 -28.617 1.00 98.31 99 PHE A CA 1
ATOM 730 C C . PHE A 1 99 ? 11.489 6.404 -29.648 1.00 98.31 99 PHE A C 1
ATOM 732 O O . PHE A 1 99 ? 10.421 7.009 -29.627 1.00 98.31 99 PHE A O 1
ATOM 739 N N . ARG A 1 100 ? 11.734 5.413 -30.507 1.00 98.38 100 ARG A N 1
ATOM 740 C CA . ARG A 1 100 ? 10.742 4.990 -31.492 1.00 98.38 100 ARG A CA 1
ATOM 741 C C . ARG A 1 100 ? 9.461 4.481 -30.827 1.00 98.38 100 ARG A C 1
ATOM 743 O O . ARG A 1 100 ? 8.378 4.789 -31.314 1.00 98.38 100 ARG A O 1
ATOM 750 N N . LEU A 1 101 ? 9.564 3.743 -29.717 1.00 98.00 101 LEU A N 1
ATOM 751 C CA . LEU A 1 101 ? 8.392 3.321 -28.935 1.00 98.00 101 LEU A CA 1
ATOM 752 C C . LEU A 1 101 ? 7.665 4.530 -28.327 1.00 98.00 101 LEU A C 1
ATOM 754 O O . LEU A 1 101 ? 6.439 4.603 -28.383 1.00 98.00 101 LEU A O 1
ATOM 758 N N . VAL A 1 102 ? 8.408 5.502 -27.791 1.00 97.69 102 VAL A N 1
ATOM 759 C CA . VAL A 1 102 ? 7.842 6.734 -27.218 1.00 97.69 102 VAL A CA 1
ATOM 760 C C . VAL A 1 102 ? 7.067 7.532 -28.260 1.00 97.69 102 VAL A C 1
ATOM 762 O O . VAL A 1 102 ? 5.957 7.974 -27.984 1.00 97.69 102 VAL A O 1
ATOM 765 N N . GLU A 1 103 ? 7.622 7.697 -29.456 1.00 97.00 103 GLU A N 1
ATOM 766 C CA . GLU A 1 103 ? 7.013 8.508 -30.510 1.00 97.00 103 GLU A CA 1
ATOM 767 C C . GLU A 1 103 ? 5.873 7.782 -31.233 1.00 97.00 103 GLU A C 1
ATOM 769 O O . GLU A 1 103 ? 4.860 8.399 -31.555 1.00 97.00 103 GLU A O 1
ATOM 774 N N . LEU A 1 104 ? 6.011 6.475 -31.490 1.00 97.06 104 LEU A N 1
ATOM 775 C CA . LEU A 1 104 ? 5.068 5.734 -32.335 1.00 97.06 104 LEU A CA 1
ATOM 776 C C . LEU A 1 104 ? 4.058 4.893 -31.552 1.00 97.06 104 LEU A C 1
ATOM 778 O O . LEU A 1 104 ? 2.944 4.688 -32.035 1.00 97.06 104 LEU A O 1
ATOM 782 N N . GLU A 1 105 ? 4.430 4.344 -30.394 1.00 97.12 105 GLU A N 1
ATOM 783 C CA . GLU A 1 105 ? 3.586 3.403 -29.647 1.00 97.12 105 GLU A CA 1
ATOM 784 C C . GLU A 1 105 ? 2.874 4.049 -28.460 1.00 97.12 105 GLU A C 1
ATOM 786 O O . GLU A 1 105 ? 1.677 3.819 -28.291 1.00 97.12 105 GLU A O 1
ATOM 791 N N . LEU A 1 106 ? 3.540 4.904 -27.677 1.00 96.31 106 LEU A N 1
ATOM 792 C CA . LEU A 1 106 ? 2.893 5.536 -26.519 1.00 96.31 106 LEU A CA 1
ATOM 793 C C . LEU A 1 106 ? 1.653 6.375 -26.880 1.00 96.31 106 LEU A C 1
ATOM 795 O O . LEU A 1 106 ? 0.665 6.269 -26.151 1.00 96.31 106 LEU A O 1
ATOM 799 N N . PRO A 1 107 ? 1.600 7.136 -27.995 1.00 97.06 107 PRO A N 1
ATOM 800 C CA . PRO A 1 107 ? 0.381 7.852 -28.369 1.00 97.06 107 PRO A CA 1
ATOM 801 C C . PRO A 1 107 ? -0.797 6.917 -28.663 1.00 97.06 107 PRO A C 1
ATOM 803 O O . PRO A 1 107 ? -1.944 7.277 -28.411 1.00 97.06 107 PRO A O 1
ATOM 806 N N . LYS A 1 108 ? -0.534 5.686 -29.124 1.00 97.19 108 LYS A N 1
ATOM 807 C CA . LYS A 1 108 ? -1.581 4.677 -29.351 1.00 97.19 108 LYS A CA 1
ATOM 808 C C . LYS A 1 108 ? -2.203 4.208 -28.036 1.00 97.19 108 LYS A C 1
ATOM 810 O O . LYS A 1 108 ? -3.385 3.878 -28.015 1.00 97.19 108 LYS A O 1
ATOM 815 N N . LEU A 1 109 ? -1.455 4.238 -26.928 1.00 95.56 109 LEU A N 1
ATOM 816 C CA . LEU A 1 109 ? -1.986 3.894 -25.605 1.00 95.56 109 LEU A CA 1
ATOM 817 C C . LEU A 1 109 ? -3.035 4.893 -25.105 1.00 95.56 109 LEU A C 1
ATOM 819 O O . LEU A 1 109 ? -3.865 4.526 -24.274 1.00 95.56 109 LEU A O 1
ATOM 823 N N . ALA A 1 110 ? -3.062 6.120 -25.639 1.00 95.06 110 ALA A N 1
ATOM 824 C CA . ALA A 1 110 ? -4.093 7.098 -25.297 1.00 95.06 110 ALA A CA 1
ATOM 825 C C . ALA A 1 110 ? -5.510 6.603 -25.645 1.00 95.06 110 ALA A C 1
ATOM 827 O O . ALA A 1 110 ? -6.457 6.969 -24.951 1.00 95.06 110 ALA A O 1
ATOM 828 N N . ALA A 1 111 ? -5.653 5.722 -26.645 1.00 96.62 111 ALA A N 1
ATOM 829 C CA . ALA A 1 111 ? -6.930 5.103 -27.002 1.00 96.62 111 ALA A CA 1
ATOM 830 C C . ALA A 1 111 ? -7.488 4.179 -25.901 1.00 96.62 111 ALA A C 1
ATOM 832 O O . ALA A 1 111 ? -8.698 4.000 -25.808 1.00 96.62 111 ALA A O 1
ATOM 833 N N . PHE A 1 112 ? -6.626 3.625 -25.039 1.00 96.25 112 PHE A N 1
ATOM 834 C CA . PHE A 1 112 ? -7.012 2.748 -23.925 1.00 96.25 112 PHE A CA 1
ATOM 835 C C . PHE A 1 112 ? -7.119 3.493 -22.585 1.00 96.25 112 PHE A C 1
ATOM 837 O O . PHE A 1 112 ? -7.259 2.870 -21.531 1.00 96.25 112 PHE A O 1
ATOM 844 N N . ARG A 1 113 ? -7.033 4.829 -22.594 1.00 95.19 113 ARG A N 1
ATOM 845 C CA . ARG A 1 113 ? -7.126 5.643 -21.382 1.00 95.19 113 ARG A CA 1
ATOM 846 C C . ARG A 1 113 ? -8.541 5.587 -20.808 1.00 95.19 113 ARG A C 1
ATOM 848 O O . ARG A 1 113 ? -9.500 5.984 -21.460 1.00 95.19 113 ARG A O 1
ATOM 855 N N . GLN A 1 114 ? -8.645 5.206 -19.539 1.00 90.75 114 GLN A N 1
ATOM 856 C CA . GLN A 1 114 ? -9.872 5.326 -18.752 1.00 90.75 114 GLN A CA 1
ATOM 857 C C . GLN A 1 114 ? -9.748 6.522 -17.794 1.00 90.75 114 GLN A C 1
ATOM 859 O O . GLN A 1 114 ? -8.689 6.694 -17.178 1.00 90.75 114 GLN A O 1
ATOM 864 N N . PRO A 1 115 ? -10.772 7.390 -17.671 1.00 90.25 115 PRO A N 1
ATOM 865 C CA . PRO A 1 115 ? -10.756 8.442 -16.666 1.00 90.25 115 PRO A CA 1
ATOM 866 C C . PRO A 1 115 ? -10.805 7.815 -15.271 1.00 90.25 115 PRO A C 1
ATOM 868 O O . PRO A 1 115 ? -11.513 6.837 -15.041 1.00 90.25 115 PRO A O 1
ATOM 871 N N . PHE A 1 116 ? -10.061 8.391 -14.328 1.00 86.31 116 PHE A N 1
ATOM 872 C CA . PHE A 1 116 ? -10.145 7.974 -12.935 1.00 86.31 116 PHE A CA 1
ATOM 873 C C . PHE A 1 116 ? -11.501 8.400 -12.367 1.00 86.31 116 PHE A C 1
ATOM 875 O O . PHE A 1 116 ? -11.708 9.566 -12.028 1.00 86.31 116 PHE A O 1
ATOM 882 N N . THR A 1 117 ? -12.428 7.455 -12.272 1.00 83.00 117 THR A N 1
ATOM 883 C CA . THR A 1 117 ? -13.626 7.606 -11.453 1.00 83.00 117 THR A CA 1
ATOM 884 C C . THR A 1 117 ? -13.200 7.446 -9.996 1.00 83.00 117 THR A C 1
ATOM 886 O O . THR A 1 117 ? -12.480 6.503 -9.668 1.00 83.00 117 THR A O 1
ATOM 889 N N . GLY A 1 118 ? -13.591 8.379 -9.123 1.00 76.56 118 GLY A N 1
ATOM 890 C CA . GLY A 1 118 ? -13.314 8.263 -7.688 1.00 76.56 118 GLY A CA 1
ATOM 891 C C . GLY A 1 118 ? -13.828 6.940 -7.109 1.00 76.56 118 GLY A C 1
ATOM 892 O O . GLY A 1 118 ? -14.614 6.240 -7.747 1.00 76.56 118 GLY A O 1
ATOM 893 N N . ALA A 1 119 ? -13.373 6.591 -5.901 1.00 72.19 119 ALA A N 1
ATOM 894 C CA . ALA A 1 119 ? -13.903 5.420 -5.210 1.00 72.19 119 ALA A CA 1
ATOM 895 C C . ALA A 1 119 ? -15.431 5.540 -5.103 1.00 72.19 119 ALA A C 1
ATOM 897 O O . ALA A 1 119 ? -15.934 6.592 -4.705 1.00 72.19 119 ALA A O 1
ATOM 898 N N . ASP A 1 120 ? -16.139 4.478 -5.487 1.00 69.38 120 ASP A N 1
ATOM 899 C CA . ASP A 1 120 ? -17.583 4.384 -5.301 1.00 69.38 120 ASP A CA 1
ATOM 900 C C . ASP A 1 120 ? -17.913 4.621 -3.819 1.00 69.38 120 ASP A C 1
ATOM 902 O O . ASP A 1 120 ? -17.188 4.152 -2.937 1.00 69.38 120 ASP A O 1
ATOM 906 N N . LEU A 1 121 ? -18.977 5.371 -3.535 1.00 53.50 121 LEU A N 1
ATOM 907 C CA . LEU A 1 121 ? -19.295 5.862 -2.188 1.00 53.50 121 LEU A CA 1
ATOM 908 C C . LEU A 1 121 ? -19.555 4.722 -1.184 1.00 53.50 121 LEU A C 1
ATOM 910 O O . LEU A 1 121 ? -19.503 4.947 0.022 1.00 53.50 121 LEU A O 1
ATOM 914 N N . GLY A 1 122 ? -19.802 3.498 -1.666 1.00 62.62 122 GLY A N 1
ATOM 915 C CA . GLY A 1 122 ? -19.926 2.291 -0.843 1.00 62.62 122 GLY A CA 1
ATOM 916 C C . GLY A 1 122 ? -18.610 1.553 -0.543 1.00 62.62 122 GLY A C 1
ATOM 917 O O . GLY A 1 122 ? -18.599 0.630 0.274 1.00 62.62 122 GLY A O 1
ATOM 918 N N . ALA A 1 123 ? -17.490 1.910 -1.179 1.00 75.44 123 ALA A N 1
ATOM 919 C CA . ALA A 1 123 ? -16.223 1.188 -1.054 1.00 75.44 123 ALA A CA 1
ATOM 920 C C . ALA A 1 123 ? -15.410 1.640 0.177 1.00 75.44 123 ALA A C 1
ATOM 922 O O . ALA A 1 123 ? -14.457 2.410 0.079 1.00 75.44 123 ALA A O 1
ATOM 923 N N . ILE A 1 124 ? -15.766 1.110 1.350 1.00 84.00 124 ILE A N 1
ATOM 924 C CA . ILE A 1 124 ? -15.134 1.430 2.650 1.00 84.00 124 ILE A CA 1
ATOM 925 C C . ILE A 1 124 ? -13.759 0.741 2.832 1.00 84.00 124 ILE A C 1
ATOM 927 O O . ILE A 1 124 ? -12.904 1.167 3.612 1.00 84.00 124 ILE A O 1
ATOM 931 N N . ILE A 1 125 ? -13.521 -0.371 2.130 1.00 89.94 125 ILE A N 1
ATOM 932 C CA . ILE A 1 125 ? -12.380 -1.263 2.377 1.00 89.94 125 ILE A CA 1
ATOM 933 C C . ILE A 1 125 ? -11.260 -1.018 1.362 1.00 89.94 125 ILE A C 1
ATOM 935 O O . ILE A 1 125 ? -11.488 -1.043 0.155 1.00 89.94 125 ILE A O 1
ATOM 939 N N . LYS A 1 126 ? -10.016 -0.882 1.840 1.00 91.44 126 LYS A N 1
ATOM 940 C CA . LYS A 1 126 ? -8.814 -0.829 0.992 1.00 91.44 126 LYS A CA 1
ATOM 941 C C . LYS A 1 126 ? -8.061 -2.158 1.045 1.00 91.44 126 LYS A C 1
ATOM 943 O O . LYS A 1 126 ? -7.588 -2.556 2.110 1.00 91.44 126 LYS A O 1
ATOM 948 N N . LEU A 1 127 ? -7.894 -2.815 -0.101 1.00 94.62 127 LEU A N 1
ATOM 949 C CA . LEU A 1 127 ? -7.058 -4.011 -0.252 1.00 94.62 127 LEU A CA 1
ATOM 950 C C . LEU A 1 127 ? -5.753 -3.651 -0.964 1.00 94.62 127 LEU A C 1
ATOM 952 O O . LEU A 1 127 ? -5.765 -3.030 -2.023 1.00 94.62 127 LEU A O 1
ATOM 956 N N . ARG A 1 128 ? -4.623 -4.053 -0.382 1.00 95.12 128 ARG A N 1
ATOM 957 C CA . ARG A 1 128 ? -3.291 -3.888 -0.966 1.00 95.12 128 ARG A CA 1
ATOM 958 C C . ARG A 1 128 ? -2.719 -5.250 -1.336 1.00 95.12 128 ARG A C 1
ATOM 960 O O . ARG A 1 128 ? -2.501 -6.081 -0.450 1.00 95.12 128 ARG A O 1
ATOM 967 N N . PHE A 1 129 ? -2.432 -5.408 -2.621 1.00 95.94 129 PHE A N 1
ATOM 968 C CA . PHE A 1 129 ? -1.706 -6.534 -3.199 1.00 95.94 129 PHE A CA 1
ATOM 969 C C . PHE A 1 129 ? -0.255 -6.122 -3.451 1.00 95.94 129 PHE A C 1
ATOM 971 O O . PHE A 1 129 ? 0.028 -4.945 -3.697 1.00 95.94 129 PHE A O 1
ATOM 978 N N . VAL A 1 130 ? 0.663 -7.076 -3.351 1.00 94.19 130 VAL A N 1
ATOM 979 C CA . VAL A 1 130 ? 2.075 -6.886 -3.689 1.00 94.19 130 VAL A CA 1
ATOM 980 C C . VAL A 1 130 ? 2.373 -7.790 -4.871 1.00 94.19 130 VAL A C 1
ATOM 982 O O . VAL A 1 130 ? 2.043 -8.967 -4.834 1.00 94.19 130 VAL A O 1
ATOM 985 N N . HIS A 1 131 ? 2.975 -7.237 -5.920 1.00 95.00 131 HIS A N 1
ATOM 986 C CA . HIS A 1 131 ? 3.333 -8.007 -7.100 1.00 95.00 131 HIS A CA 1
ATOM 987 C C . HIS A 1 131 ? 4.738 -7.635 -7.570 1.00 95.00 131 HIS A C 1
ATOM 989 O O . HIS A 1 131 ? 4.982 -6.510 -8.011 1.00 95.00 131 HIS A O 1
ATOM 995 N N . HIS A 1 132 ? 5.656 -8.591 -7.475 1.00 95.06 132 HIS A N 1
ATOM 996 C CA . HIS A 1 132 ? 6.995 -8.498 -8.041 1.00 95.06 132 HIS A CA 1
ATOM 997 C C . HIS A 1 132 ? 6.948 -8.944 -9.509 1.00 95.06 132 HIS A C 1
ATOM 999 O O . HIS A 1 132 ? 6.765 -10.123 -9.805 1.00 95.06 132 HIS A O 1
ATOM 1005 N N . GLN A 1 133 ? 7.060 -7.982 -10.430 1.00 94.50 133 GLN A N 1
ATOM 1006 C CA . GLN A 1 133 ? 6.952 -8.219 -11.873 1.00 94.50 133 GLN A CA 1
ATOM 1007 C C . GLN A 1 133 ? 8.067 -9.150 -12.361 1.00 94.50 133 GLN A C 1
ATOM 1009 O O . GLN A 1 133 ? 9.245 -8.855 -12.182 1.00 94.50 133 GLN A O 1
ATOM 1014 N N . GLY A 1 134 ? 7.694 -10.266 -12.990 1.00 93.31 134 GLY A N 1
ATOM 1015 C CA . GLY A 1 134 ? 8.636 -11.238 -13.561 1.00 93.31 134 GLY A CA 1
ATOM 1016 C C . GLY A 1 134 ? 9.303 -12.188 -12.557 1.00 93.31 134 GLY A C 1
ATOM 1017 O O . GLY A 1 134 ? 9.929 -13.155 -12.985 1.00 93.31 134 GLY A O 1
ATOM 1018 N N . GLU A 1 135 ? 9.135 -11.977 -11.248 1.00 95.00 135 GLU A N 1
ATOM 1019 C CA . GLU A 1 135 ? 9.744 -12.801 -10.200 1.00 95.00 135 GLU A CA 1
ATOM 1020 C C . GLU A 1 135 ? 8.687 -13.524 -9.355 1.00 95.00 135 GLU A C 1
ATOM 1022 O O . GLU A 1 135 ? 7.720 -12.942 -8.856 1.00 95.00 135 GLU A O 1
ATOM 1027 N N . THR A 1 136 ? 8.899 -14.819 -9.119 1.00 94.31 136 THR A N 1
ATOM 1028 C CA . THR A 1 136 ? 8.080 -15.591 -8.180 1.00 94.31 136 THR A CA 1
ATOM 1029 C C . THR A 1 136 ? 8.567 -15.345 -6.752 1.00 94.31 136 THR A C 1
ATOM 1031 O O . THR A 1 136 ? 9.399 -16.090 -6.235 1.00 94.31 136 THR A O 1
ATOM 1034 N N . HIS A 1 137 ? 8.064 -14.288 -6.112 1.00 94.75 137 HIS A N 1
ATOM 1035 C CA . HIS A 1 137 ? 8.421 -13.937 -4.736 1.00 94.75 137 HIS A CA 1
ATOM 1036 C C . HIS A 1 137 ? 7.352 -14.422 -3.733 1.00 94.75 137 HIS A C 1
ATOM 1038 O O . HIS A 1 137 ? 6.157 -14.265 -4.000 1.00 94.75 137 HIS A O 1
ATOM 1044 N N . PRO A 1 138 ? 7.725 -14.976 -2.558 1.00 93.31 138 PRO A N 1
ATOM 1045 C CA . PRO A 1 138 ? 6.761 -15.447 -1.558 1.00 93.31 138 PRO A CA 1
ATOM 1046 C C . PRO A 1 138 ? 5.841 -14.344 -1.019 1.00 93.31 138 PRO A C 1
ATOM 1048 O O . PRO A 1 138 ? 4.723 -14.642 -0.615 1.00 93.31 138 PRO A O 1
ATOM 1051 N N . GLU A 1 139 ? 6.260 -13.075 -1.045 1.00 93.94 139 GLU A N 1
ATOM 1052 C CA . GLU A 1 139 ? 5.407 -11.957 -0.613 1.00 93.94 139 GLU A CA 1
ATOM 1053 C C . GLU A 1 139 ? 4.228 -11.700 -1.560 1.00 93.94 139 GLU A C 1
ATOM 1055 O O . GLU A 1 139 ? 3.236 -11.124 -1.121 1.00 93.94 139 GLU A O 1
ATOM 1060 N N . ASN A 1 140 ? 4.272 -12.177 -2.814 1.00 94.94 140 ASN A N 1
ATOM 1061 C CA . ASN A 1 140 ? 3.191 -11.958 -3.784 1.00 94.94 140 ASN A CA 1
ATOM 1062 C C . ASN A 1 140 ? 1.834 -12.479 -3.285 1.00 94.94 140 ASN A C 1
ATOM 1064 O O . ASN A 1 140 ? 0.788 -11.963 -3.657 1.00 94.94 140 ASN A O 1
ATOM 1068 N N . ARG A 1 141 ? 1.823 -13.498 -2.416 1.00 95.25 141 ARG A N 1
ATOM 1069 C CA . ARG A 1 141 ? 0.575 -14.051 -1.874 1.00 95.25 141 ARG A CA 1
ATOM 1070 C C . ARG A 1 141 ? -0.024 -13.198 -0.749 1.00 95.25 141 ARG A C 1
ATOM 1072 O O . ARG A 1 141 ? -1.185 -13.406 -0.393 1.00 95.25 141 ARG A O 1
ATOM 1079 N N . LYS A 1 142 ? 0.741 -12.275 -0.160 1.00 96.75 142 LYS A N 1
ATOM 1080 C CA . LYS A 1 142 ? 0.327 -11.496 1.009 1.00 96.75 142 LYS A CA 1
ATOM 1081 C C . LYS A 1 142 ? -0.650 -10.397 0.609 1.00 96.75 142 LYS A C 1
ATOM 1083 O O . LYS A 1 142 ? -0.353 -9.553 -0.231 1.00 96.75 142 LYS A O 1
ATOM 1088 N N . VAL A 1 143 ? -1.775 -10.332 1.316 1.00 97.88 143 VAL A N 1
ATOM 1089 C CA . VAL A 1 143 ? -2.793 -9.290 1.123 1.00 97.88 143 VAL A CA 1
ATOM 1090 C C . VAL A 1 143 ? -2.996 -8.524 2.420 1.00 97.88 143 VAL A C 1
ATOM 1092 O O . VAL A 1 143 ? -3.092 -9.118 3.495 1.00 97.88 143 VAL A O 1
ATOM 1095 N N . VAL A 1 144 ? -3.061 -7.194 2.333 1.00 97.31 144 VAL A N 1
ATOM 1096 C CA . VAL A 1 144 ? -3.347 -6.331 3.488 1.00 97.31 144 VAL A CA 1
ATOM 1097 C C . VAL A 1 144 ? -4.657 -5.592 3.269 1.00 97.31 144 VAL A C 1
ATOM 1099 O O . VAL A 1 144 ? -4.774 -4.781 2.356 1.00 97.31 144 VAL A O 1
ATOM 1102 N N . LEU A 1 145 ? -5.616 -5.849 4.148 1.00 96.69 145 LEU A N 1
ATOM 1103 C CA . LEU A 1 145 ? -6.881 -5.144 4.253 1.00 96.69 145 LEU A CA 1
ATOM 1104 C C . LEU A 1 145 ? -6.740 -4.007 5.270 1.00 96.69 145 LEU A C 1
ATOM 1106 O O . LEU A 1 145 ? -6.248 -4.216 6.378 1.00 96.69 145 LEU A O 1
ATOM 1110 N N . SER A 1 146 ? -7.152 -2.800 4.892 1.00 94.56 146 SER A N 1
ATOM 1111 C CA . SER A 1 146 ? -7.190 -1.621 5.763 1.00 94.56 146 SER A CA 1
ATOM 1112 C C . SER A 1 146 ? -8.581 -1.002 5.729 1.00 94.56 146 SER A C 1
ATOM 1114 O O . SER A 1 146 ? -9.120 -0.763 4.648 1.00 94.56 146 SER A O 1
ATOM 1116 N N . VAL A 1 147 ? -9.146 -0.739 6.906 1.00 93.19 147 VAL A N 1
ATOM 1117 C CA . VAL A 1 147 ? -10.494 -0.178 7.063 1.00 93.19 147 VAL A CA 1
ATOM 1118 C C . VAL A 1 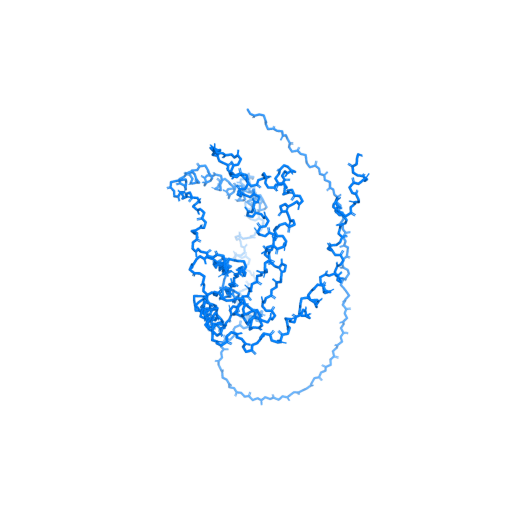147 ? -10.467 0.938 8.091 1.00 93.19 147 VAL A C 1
ATOM 1120 O O . VAL A 1 147 ? -9.932 0.764 9.189 1.00 93.19 147 VAL A O 1
ATOM 1123 N N . ASN A 1 148 ? -11.038 2.082 7.730 1.00 91.19 148 ASN A N 1
ATOM 1124 C CA . ASN A 1 148 ? -11.190 3.211 8.636 1.00 91.19 148 ASN A CA 1
ATOM 1125 C C . ASN A 1 148 ? -12.382 2.959 9.557 1.00 91.19 148 ASN A C 1
ATOM 1127 O O . ASN A 1 148 ? -13.477 2.655 9.091 1.00 91.19 148 ASN A O 1
ATOM 1131 N N . VAL A 1 149 ? -12.174 3.108 10.864 1.00 91.25 149 VAL A N 1
ATOM 1132 C CA . VAL A 1 149 ? -13.236 2.925 11.860 1.00 91.25 149 VAL A CA 1
ATOM 1133 C C . VAL A 1 149 ? -14.299 4.005 11.649 1.00 91.25 149 VAL A C 1
ATOM 1135 O O . VAL A 1 149 ? -15.455 3.650 11.491 1.00 91.25 149 VAL A O 1
ATOM 1138 N N . SER A 1 150 ? -13.875 5.269 11.489 1.00 88.12 150 SER A N 1
ATOM 1139 C CA . SER A 1 150 ? -14.485 6.323 10.649 1.00 88.12 150 SER A CA 1
ATOM 1140 C C . SER A 1 150 ? -15.753 5.926 9.886 1.00 88.12 150 SER A C 1
ATOM 1142 O O . SER A 1 150 ? -16.898 6.148 10.283 1.00 88.12 150 SER A O 1
ATOM 1144 N N . GLU A 1 151 ? -15.456 5.306 8.751 1.00 86.56 151 GLU A N 1
ATOM 1145 C CA . GLU A 1 151 ? -16.363 5.007 7.652 1.00 86.56 151 GLU A CA 1
ATOM 1146 C C . GLU A 1 151 ? -17.284 3.819 7.982 1.00 86.56 151 GLU A C 1
ATOM 1148 O O . GLU A 1 151 ? -18.382 3.724 7.447 1.00 86.56 151 GLU A O 1
ATOM 1153 N N . LEU A 1 152 ? -16.906 2.936 8.918 1.00 87.25 152 LEU A N 1
ATOM 1154 C CA . LEU A 1 152 ? -17.783 1.842 9.348 1.00 87.25 152 LEU A CA 1
ATOM 1155 C C . LEU A 1 152 ? -19.029 2.334 10.097 1.00 87.25 152 LEU A C 1
ATOM 1157 O O . LEU A 1 152 ? -20.022 1.616 10.093 1.00 87.25 152 LEU A O 1
ATOM 1161 N N . PHE A 1 153 ? -19.005 3.521 10.715 1.00 82.56 153 PHE A N 1
ATOM 1162 C CA . PHE A 1 153 ? -20.123 4.061 11.511 1.00 82.56 153 PHE A CA 1
ATOM 1163 C C . PHE A 1 153 ? -20.941 5.134 10.797 1.00 82.56 153 PHE A C 1
ATOM 1165 O O . PHE A 1 153 ? -22.108 5.317 11.120 1.00 82.56 153 PHE A O 1
ATOM 1172 N N . SER A 1 154 ? -20.338 5.869 9.862 1.00 81.19 154 SER A N 1
ATOM 1173 C CA . SER A 1 154 ? -20.950 7.070 9.282 1.00 81.19 154 SER A CA 1
ATOM 1174 C C . SER A 1 154 ? -22.117 6.782 8.339 1.00 81.19 154 SER A C 1
ATOM 1176 O O . SER A 1 154 ? -22.971 7.642 8.142 1.00 81.19 154 SER A O 1
ATOM 1178 N N . HIS A 1 155 ? -22.149 5.604 7.712 1.00 77.44 155 HIS A N 1
ATOM 1179 C CA . HIS A 1 155 ? -23.162 5.292 6.709 1.00 77.44 155 HIS A CA 1
ATOM 1180 C C . HIS A 1 155 ? -24.508 4.895 7.340 1.00 77.44 155 HIS A C 1
ATOM 1182 O O . HIS A 1 155 ? -24.529 4.189 8.345 1.00 77.44 155 HIS A O 1
ATOM 1188 N N . PRO A 1 156 ? -25.647 5.255 6.718 1.00 75.31 156 PRO A N 1
ATOM 1189 C CA . PRO A 1 156 ? -26.974 4.854 7.197 1.00 75.31 156 PRO A CA 1
ATOM 1190 C C . PRO A 1 156 ? -27.175 3.329 7.178 1.00 75.31 156 PRO A C 1
ATOM 1192 O O . PRO A 1 156 ? -27.919 2.794 7.991 1.00 75.31 156 PRO A O 1
ATOM 1195 N N . SER A 1 157 ? -26.468 2.615 6.296 1.00 78.75 157 SER A N 1
ATOM 1196 C CA . SER A 1 157 ? -26.382 1.150 6.264 1.00 78.75 157 SER A CA 1
ATOM 1197 C C . SER A 1 157 ? -25.191 0.611 7.070 1.00 78.75 157 SER A C 1
ATOM 1199 O O . SER A 1 157 ? -24.596 -0.400 6.688 1.00 78.75 157 SER A O 1
ATOM 1201 N N . SER A 1 158 ? -24.763 1.324 8.118 1.00 80.38 158 SER A N 1
ATOM 1202 C CA . SER A 1 158 ? -23.594 0.955 8.913 1.00 80.38 158 SER A CA 1
ATOM 1203 C C . SER A 1 158 ? -23.731 -0.476 9.453 1.00 80.38 158 SER A C 1
ATOM 1205 O O . SER A 1 158 ? -24.754 -0.818 10.052 1.00 80.38 158 SER A O 1
ATOM 1207 N N . PRO A 1 159 ? -22.694 -1.318 9.303 1.00 83.88 159 PRO A N 1
ATOM 1208 C CA . PRO A 1 159 ? -22.684 -2.653 9.884 1.00 83.88 159 PRO A CA 1
ATOM 1209 C C . PRO A 1 159 ? -22.563 -2.660 11.419 1.00 83.88 159 PRO A C 1
ATOM 1211 O O . PRO A 1 159 ? -22.718 -3.724 12.013 1.00 83.88 159 PRO A O 1
ATOM 1214 N N . LEU A 1 160 ? -22.265 -1.525 12.065 1.00 84.88 160 LEU A N 1
ATOM 1215 C CA . LEU A 1 160 ? -22.069 -1.402 13.515 1.00 84.88 160 LEU A CA 1
ATOM 1216 C C . LEU A 1 160 ? -22.925 -0.239 14.065 1.00 84.88 160 LEU A C 1
ATOM 1218 O O . LEU A 1 160 ? -22.425 0.876 14.200 1.00 84.88 160 LEU A O 1
ATOM 1222 N N . PRO A 1 161 ? -24.207 -0.470 14.404 1.00 84.75 161 PRO A N 1
ATOM 1223 C CA . PRO A 1 161 ? -25.140 0.610 14.745 1.00 84.75 161 PRO A CA 1
ATOM 1224 C C . PRO A 1 161 ? -24.932 1.199 16.150 1.00 84.75 161 PRO A C 1
ATOM 1226 O O . PRO A 1 161 ? -25.213 2.373 16.378 1.00 84.75 161 PRO A O 1
ATOM 1229 N N . THR A 1 162 ? -24.453 0.401 17.110 1.00 91.56 162 THR A N 1
ATOM 1230 C CA . THR A 1 162 ? -24.428 0.786 18.532 1.00 91.56 162 THR A CA 1
ATOM 1231 C C . THR A 1 162 ? -23.023 1.212 18.986 1.00 91.56 162 THR A C 1
ATOM 1233 O O . THR A 1 162 ? -22.048 0.514 18.683 1.00 91.56 162 THR A O 1
ATOM 1236 N N . PRO A 1 163 ? -22.876 2.271 19.810 1.00 91.25 163 PRO A N 1
ATOM 1237 C CA . PRO A 1 163 ? -21.589 2.645 20.414 1.00 91.25 163 PRO A CA 1
ATOM 1238 C C . PRO A 1 163 ? -20.943 1.529 21.255 1.00 91.25 163 PRO A C 1
ATOM 1240 O O . PRO A 1 163 ? -19.723 1.379 21.258 1.00 91.25 163 PRO A O 1
ATOM 1243 N N . ALA A 1 164 ? -21.745 0.693 21.919 1.00 92.88 164 ALA A N 1
ATOM 1244 C CA . ALA A 1 164 ? -21.256 -0.489 22.630 1.00 92.88 164 ALA A CA 1
ATOM 1245 C C . ALA A 1 164 ? -20.690 -1.558 21.667 1.00 92.88 164 ALA A C 1
ATOM 1247 O O . ALA A 1 164 ? -19.620 -2.113 21.919 1.00 92.88 164 ALA A O 1
ATOM 1248 N N . ALA A 1 165 ? -21.327 -1.775 20.506 1.00 93.44 165 ALA A N 1
ATOM 1249 C CA . ALA A 1 165 ? -20.817 -2.675 19.463 1.00 93.44 165 ALA A CA 1
ATOM 1250 C C . ALA A 1 165 ? -19.492 -2.161 18.882 1.00 93.44 165 ALA A C 1
ATOM 1252 O O . ALA A 1 165 ? -18.562 -2.936 18.665 1.00 93.44 165 ALA A O 1
ATOM 1253 N N . LYS A 1 166 ? -19.354 -0.839 18.714 1.00 92.12 166 LYS A N 1
ATOM 1254 C CA . LYS A 1 166 ? -18.080 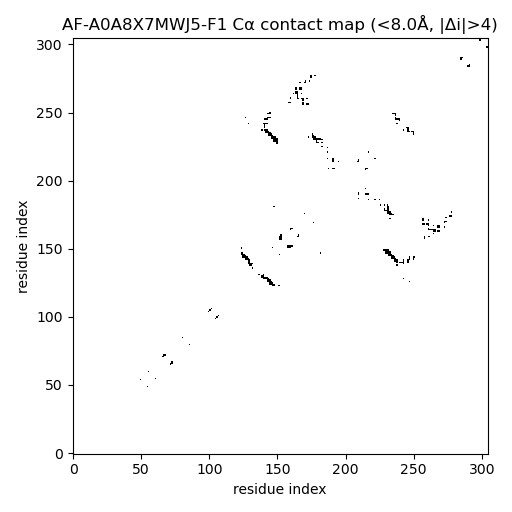-0.204 18.346 1.00 92.12 166 LYS A CA 1
ATOM 1255 C C . LYS A 1 166 ? -16.978 -0.528 19.339 1.00 92.12 166 LYS A C 1
ATOM 1257 O O . LYS A 1 166 ? -15.891 -0.944 18.947 1.00 92.12 166 LYS A O 1
ATOM 1262 N N . HIS A 1 167 ? -17.247 -0.298 20.616 1.00 93.81 167 HIS A N 1
ATOM 1263 C CA . HIS A 1 167 ? -16.274 -0.535 21.667 1.00 93.81 167 HIS A CA 1
ATOM 1264 C C . HIS A 1 167 ? -15.846 -2.008 21.689 1.00 93.81 167 HIS A C 1
ATOM 1266 O O . HIS A 1 167 ? -14.652 -2.307 21.650 1.00 93.81 167 HIS A O 1
ATOM 1272 N N . LYS A 1 168 ? -16.816 -2.928 21.597 1.00 95.12 168 LYS A N 1
ATOM 1273 C CA . LYS A 1 168 ? -16.561 -4.363 21.452 1.00 95.12 168 LYS A CA 1
ATOM 1274 C C . LYS A 1 168 ? -15.708 -4.679 20.216 1.00 95.12 168 LYS A C 1
ATOM 1276 O O . LYS A 1 168 ? -14.738 -5.422 20.329 1.00 95.12 168 LYS A O 1
ATOM 1281 N N . PHE A 1 169 ? -16.004 -4.088 19.059 1.00 95.19 169 PHE A N 1
ATOM 1282 C CA . PHE A 1 169 ? -15.216 -4.263 17.833 1.00 95.19 169 PHE A CA 1
ATOM 1283 C C . PHE A 1 169 ? -13.752 -3.842 18.015 1.00 95.19 169 PHE A C 1
ATOM 1285 O O . PHE A 1 169 ? -12.848 -4.570 17.604 1.00 95.19 169 PHE A O 1
ATOM 1292 N N . LEU A 1 170 ? -13.503 -2.699 18.662 1.00 94.25 170 LEU A N 1
ATOM 1293 C CA . LEU A 1 170 ? -12.146 -2.218 18.939 1.00 94.25 170 LEU A CA 1
ATOM 1294 C C . LEU A 1 170 ? -11.386 -3.166 19.876 1.00 94.25 170 LEU A C 1
ATOM 1296 O O . LEU A 1 170 ? -10.218 -3.464 19.624 1.00 94.25 170 LEU A O 1
ATOM 1300 N N . LEU A 1 171 ? -12.059 -3.696 20.900 1.00 94.81 171 LEU A N 1
ATOM 1301 C CA . LEU A 1 171 ? -11.482 -4.696 21.799 1.00 94.81 171 LEU A CA 1
ATOM 1302 C C . LEU A 1 171 ? -11.137 -6.000 21.065 1.00 94.81 171 LEU A C 1
ATOM 1304 O O . LEU A 1 171 ? -10.053 -6.543 21.260 1.00 94.81 171 LEU A O 1
ATOM 1308 N N . LEU A 1 172 ? -12.017 -6.476 20.177 1.00 94.94 172 LEU A N 1
ATOM 1309 C CA . LEU A 1 172 ? -11.774 -7.676 19.367 1.00 94.94 172 LEU A CA 1
ATOM 1310 C C . LEU A 1 172 ? -10.655 -7.475 18.335 1.00 94.94 172 LEU A C 1
ATOM 1312 O O . LEU A 1 172 ? -9.918 -8.412 18.023 1.00 94.94 172 LEU A O 1
ATOM 1316 N N . ALA A 1 173 ? -10.510 -6.261 17.798 1.00 94.56 173 ALA A N 1
ATOM 1317 C CA . ALA A 1 173 ? -9.432 -5.925 16.875 1.00 94.56 173 ALA A CA 1
ATOM 1318 C C . ALA A 1 173 ? -8.053 -5.950 17.562 1.00 94.56 173 ALA A C 1
ATOM 1320 O O . ALA A 1 173 ? -7.058 -6.307 16.919 1.00 94.56 173 ALA A O 1
ATOM 1321 N N . GLY A 1 174 ? -7.985 -5.596 18.851 1.00 93.56 174 GLY A N 1
ATOM 1322 C CA . GLY A 1 174 ? -6.763 -5.628 19.658 1.00 93.56 174 GLY A CA 1
ATOM 1323 C C . GLY A 1 174 ? -5.623 -4.828 19.019 1.00 93.56 174 GLY A C 1
ATOM 1324 O O . GLY A 1 174 ? -5.798 -3.688 18.596 1.00 93.56 174 GLY A O 1
ATOM 1325 N N . GLU A 1 175 ? -4.446 -5.442 18.863 1.00 93.00 175 GLU A N 1
ATOM 1326 C CA . GLU A 1 175 ? -3.248 -4.790 18.299 1.00 93.00 175 GLU A CA 1
ATOM 1327 C C . GLU A 1 175 ? -3.374 -4.344 16.828 1.00 93.00 175 GLU A C 1
ATOM 1329 O O . GLU A 1 175 ? -2.516 -3.602 16.321 1.00 93.00 175 GLU A O 1
ATOM 1334 N N . ARG A 1 176 ? -4.399 -4.839 16.118 1.00 94.31 176 ARG A N 1
ATOM 1335 C CA . ARG A 1 176 ? -4.678 -4.509 14.709 1.00 94.31 176 ARG A CA 1
ATOM 1336 C C . ARG A 1 176 ? -5.273 -3.118 14.557 1.00 94.31 176 ARG A C 1
ATOM 1338 O O . ARG A 1 176 ? -5.140 -2.521 13.488 1.00 94.31 176 ARG A O 1
ATOM 1345 N N . TYR A 1 177 ? -5.942 -2.633 15.598 1.00 94.69 177 TYR A N 1
ATOM 1346 C CA . TYR A 1 177 ? -6.433 -1.270 15.674 1.00 94.69 177 TYR A CA 1
ATOM 1347 C C . TYR A 1 177 ? -5.266 -0.314 15.922 1.00 94.69 177 TYR A C 1
ATOM 1349 O O . TYR A 1 177 ? -4.365 -0.605 16.707 1.00 94.69 177 TYR A O 1
ATOM 1357 N N . SER A 1 178 ? -5.261 0.832 15.250 1.00 91.62 178 SER A N 1
ATOM 1358 C CA . SER A 1 178 ? -4.360 1.937 15.556 1.00 91.62 178 SER A CA 1
ATOM 1359 C C . SER A 1 178 ? -5.117 3.261 15.451 1.00 91.62 178 SER A C 1
ATOM 1361 O O . SER A 1 178 ? -5.726 3.521 14.410 1.00 91.62 178 SER A O 1
ATOM 1363 N N . PRO A 1 179 ? -5.083 4.105 16.499 1.00 89.31 179 PRO A N 1
ATOM 1364 C CA . PRO A 1 179 ? -5.865 5.335 16.548 1.00 89.31 179 PRO A CA 1
ATOM 1365 C C . PRO A 1 179 ? -5.353 6.391 15.566 1.00 89.31 179 PRO A C 1
ATOM 1367 O O . PRO A 1 179 ? -6.150 7.117 14.996 1.00 89.31 179 PRO A O 1
ATOM 1370 N N . LEU A 1 180 ? -4.043 6.466 15.309 1.00 85.31 180 LEU A N 1
ATOM 1371 C CA . LEU A 1 180 ? -3.451 7.494 14.439 1.00 85.31 180 LEU A CA 1
ATOM 1372 C C . LEU A 1 180 ? -3.176 7.006 13.009 1.00 85.31 180 LEU A C 1
ATOM 1374 O O . LEU A 1 180 ? -2.965 7.813 12.100 1.00 85.31 180 LEU A O 1
ATOM 1378 N N . ALA A 1 181 ? -3.172 5.690 12.780 1.00 85.69 181 ALA A N 1
ATOM 1379 C CA . ALA A 1 181 ? -2.953 5.141 11.447 1.00 85.69 181 ALA A CA 1
ATOM 1380 C C . ALA A 1 181 ? -4.049 5.613 10.490 1.00 85.69 181 ALA A C 1
ATOM 1382 O O . ALA A 1 181 ? -5.216 5.550 10.844 1.00 85.69 181 ALA A O 1
ATOM 1383 N N . GLY A 1 182 ? -3.676 6.050 9.283 1.00 81.25 182 GLY A N 1
ATOM 1384 C CA . GLY A 1 182 ? -4.617 6.500 8.248 1.00 81.25 182 GLY A CA 1
ATOM 1385 C C . GLY A 1 182 ? -5.037 7.973 8.342 1.00 81.25 182 GLY A C 1
ATOM 1386 O O . GLY A 1 182 ? -5.625 8.476 7.389 1.00 81.25 182 GLY A O 1
ATOM 1387 N N . LEU A 1 183 ? -4.665 8.694 9.410 1.00 85.06 183 LEU A N 1
ATOM 1388 C CA . LEU A 1 183 ? -5.006 10.113 9.578 1.00 85.06 183 LEU A CA 1
ATOM 1389 C C . LEU A 1 183 ? -4.433 10.992 8.453 1.00 85.06 183 LEU A C 1
ATOM 1391 O O . LEU A 1 183 ? -5.094 11.913 7.983 1.00 85.0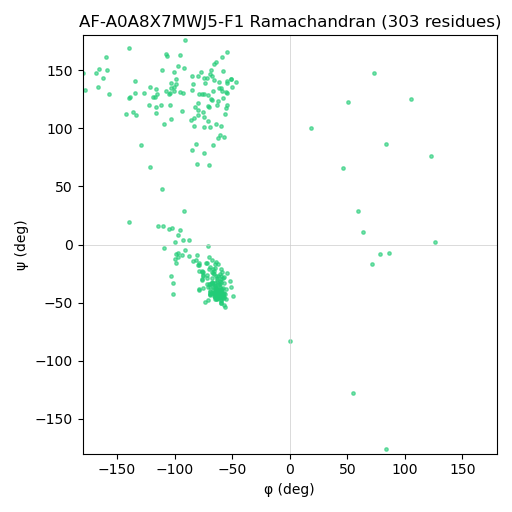6 183 LEU A O 1
ATOM 1395 N N . LYS A 1 184 ? -3.220 10.681 7.971 1.00 81.19 184 LYS A N 1
ATOM 1396 C CA . LYS A 1 184 ? -2.615 11.375 6.824 1.00 81.19 184 LYS A CA 1
ATOM 1397 C C . LYS A 1 184 ? -3.447 11.194 5.553 1.00 81.19 184 LYS A C 1
ATOM 1399 O O . LYS A 1 184 ? -3.719 12.180 4.882 1.00 81.19 184 LYS A O 1
ATOM 1404 N N . ASP A 1 185 ? -3.878 9.967 5.261 1.00 81.06 185 ASP A N 1
ATOM 1405 C CA . ASP A 1 185 ? -4.720 9.682 4.096 1.00 81.06 185 ASP A CA 1
ATOM 1406 C C . ASP A 1 185 ? -6.043 10.450 4.182 1.00 81.06 185 ASP A C 1
ATOM 1408 O O . ASP A 1 185 ? -6.528 10.950 3.175 1.00 81.06 185 ASP A O 1
ATOM 1412 N N . ALA A 1 186 ? -6.634 10.543 5.378 1.00 82.25 186 ALA A N 1
ATOM 1413 C CA . ALA A 1 186 ? -7.877 11.275 5.602 1.00 82.25 186 ALA A CA 1
ATOM 1414 C C . ALA A 1 186 ? -7.694 12.790 5.452 1.00 82.25 186 ALA A C 1
ATOM 1416 O O . ALA A 1 186 ? -8.513 13.449 4.818 1.00 82.25 186 ALA A O 1
ATOM 1417 N N . ARG A 1 187 ? -6.577 13.329 5.950 1.00 84.19 187 ARG A N 1
ATOM 1418 C CA . ARG A 1 187 ? -6.193 14.724 5.719 1.00 84.19 187 ARG A CA 1
ATOM 1419 C C . ARG A 1 187 ? -6.028 15.008 4.231 1.00 84.19 187 ARG A C 1
ATOM 1421 O O . ARG A 1 187 ? -6.571 15.987 3.736 1.00 84.19 187 ARG A O 1
ATOM 1428 N N . ASP A 1 188 ? -5.310 14.147 3.515 1.00 81.69 188 ASP A N 1
ATOM 1429 C CA . ASP A 1 188 ? -5.084 14.311 2.080 1.00 81.69 188 ASP A CA 1
ATOM 1430 C C . ASP A 1 188 ? -6.408 14.195 1.295 1.00 81.69 188 ASP A C 1
ATOM 1432 O O . ASP A 1 188 ? -6.619 14.963 0.360 1.00 81.69 188 ASP A O 1
ATOM 1436 N N . LYS A 1 189 ? -7.345 13.325 1.711 1.00 80.44 189 LYS A N 1
ATOM 1437 C CA . LYS A 1 189 ? -8.715 13.277 1.159 1.00 80.44 189 LYS A CA 1
ATOM 1438 C C . LYS A 1 189 ? -9.457 14.608 1.341 1.00 80.44 189 LYS A C 1
ATOM 1440 O O . LYS A 1 189 ? -9.958 15.137 0.354 1.00 80.44 189 LYS A O 1
ATOM 1445 N N . LEU A 1 190 ? -9.474 15.174 2.552 1.00 83.06 190 LEU A N 1
ATOM 1446 C CA . LEU A 1 190 ? -10.136 16.462 2.809 1.00 83.06 190 LEU A CA 1
ATOM 1447 C C . LEU A 1 190 ? -9.530 17.598 1.976 1.00 83.06 190 LEU A C 1
ATOM 1449 O O . LEU A 1 190 ? -10.265 18.412 1.423 1.00 83.06 190 LEU A O 1
ATOM 1453 N N . ARG A 1 191 ? -8.199 17.622 1.813 1.00 83.00 191 ARG A N 1
ATOM 1454 C CA . ARG A 1 191 ? -7.520 18.586 0.923 1.00 83.00 191 ARG A CA 1
ATOM 1455 C C . ARG A 1 191 ? -8.012 18.477 -0.513 1.00 83.00 191 ARG A C 1
ATOM 1457 O O . ARG A 1 191 ? -8.238 19.490 -1.168 1.00 83.00 191 ARG A O 1
ATOM 1464 N N . ILE A 1 192 ? -8.169 17.249 -1.006 1.00 79.50 192 ILE A N 1
ATOM 1465 C CA . ILE A 1 192 ? -8.661 16.984 -2.361 1.00 79.50 192 ILE A CA 1
ATOM 1466 C C . ILE A 1 192 ? -10.112 17.445 -2.511 1.00 79.50 192 ILE A C 1
ATOM 1468 O O . ILE A 1 192 ? -10.448 18.057 -3.521 1.00 79.50 192 ILE A O 1
ATOM 1472 N N . GLU A 1 193 ? -10.970 17.153 -1.537 1.00 80.62 193 GLU A N 1
ATOM 1473 C CA . GLU A 1 193 ? -12.385 17.539 -1.560 1.00 80.62 193 GLU A CA 1
ATOM 1474 C C . GLU A 1 193 ? -12.560 19.060 -1.544 1.00 80.62 193 GLU A C 1
ATOM 1476 O O . GLU A 1 193 ? -13.259 19.593 -2.404 1.00 80.62 193 GLU A O 1
ATOM 1481 N N . LEU A 1 194 ? -11.842 19.762 -0.662 1.00 83.00 194 LEU A N 1
ATOM 1482 C CA . LEU A 1 194 ? -11.833 21.226 -0.601 1.00 83.00 194 LEU A CA 1
ATOM 1483 C C . LEU A 1 194 ? -11.309 21.850 -1.907 1.00 83.00 194 LEU A C 1
ATOM 1485 O O . LEU A 1 194 ? -11.864 22.818 -2.432 1.00 83.00 194 LEU A O 1
ATOM 1489 N N . ALA A 1 195 ? -10.243 21.280 -2.474 1.00 76.94 195 ALA A N 1
ATOM 1490 C CA . ALA A 1 195 ? -9.696 21.749 -3.743 1.00 76.94 195 ALA A CA 1
ATOM 1491 C C . ALA A 1 195 ? -10.683 21.549 -4.905 1.00 76.94 195 ALA A C 1
ATOM 1493 O O . ALA A 1 195 ? -10.753 22.392 -5.799 1.00 76.94 195 ALA A O 1
ATOM 1494 N N . ARG A 1 196 ? -11.463 20.458 -4.890 1.00 75.06 196 ARG A N 1
ATOM 1495 C CA . ARG A 1 196 ? -12.523 20.204 -5.878 1.00 75.06 196 ARG A CA 1
ATOM 1496 C C . ARG A 1 196 ? -13.700 21.160 -5.719 1.00 75.06 196 ARG A C 1
ATOM 1498 O O . ARG A 1 196 ? -14.169 21.660 -6.733 1.00 75.06 196 ARG A O 1
ATOM 1505 N N . SER A 1 197 ? -14.150 21.440 -4.494 1.00 77.19 197 SER A N 1
ATOM 1506 C CA . SER A 1 197 ? -15.264 22.372 -4.260 1.00 77.19 197 SER A CA 1
ATOM 1507 C C . SER A 1 197 ? -14.910 23.808 -4.641 1.00 77.19 197 SER A C 1
ATOM 1509 O O . SER A 1 197 ? -15.755 24.548 -5.123 1.00 77.19 197 SER A O 1
ATOM 1511 N N . THR A 1 198 ? -13.649 24.203 -4.466 1.00 76.00 198 THR A N 1
ATOM 1512 C CA . THR A 1 198 ? -13.174 25.552 -4.822 1.00 76.00 198 THR A CA 1
ATOM 1513 C C . THR A 1 198 ? -13.010 25.731 -6.337 1.00 76.00 198 THR A C 1
ATOM 1515 O O . THR A 1 198 ? -13.037 26.849 -6.846 1.00 76.00 198 THR A O 1
ATOM 1518 N N . ARG A 1 199 ? -12.824 24.634 -7.080 1.00 66.50 199 ARG A N 1
ATOM 1519 C CA . ARG A 1 199 ? -12.538 24.633 -8.519 1.00 66.50 199 ARG A CA 1
ATOM 1520 C C . ARG A 1 199 ? -13.605 23.855 -9.281 1.00 66.50 199 ARG A C 1
ATOM 1522 O O . ARG A 1 199 ? -13.320 22.817 -9.881 1.00 66.50 199 ARG A O 1
ATOM 1529 N N . GLU A 1 200 ? -14.828 24.367 -9.288 1.00 52.78 200 GLU A N 1
ATOM 1530 C CA . GLU A 1 200 ? -15.871 23.894 -10.199 1.00 52.78 200 GLU A CA 1
ATOM 1531 C C . GLU A 1 200 ? -15.432 24.151 -11.661 1.00 52.78 200 GLU A C 1
ATOM 1533 O O . GLU A 1 200 ? -15.625 25.234 -12.201 1.00 52.78 200 GLU A O 1
ATOM 1538 N N . GLY A 1 201 ? -14.768 23.175 -12.303 1.00 54.16 201 GLY A N 1
ATOM 1539 C CA . GLY A 1 201 ? -14.507 23.180 -13.756 1.00 54.16 201 GLY A CA 1
ATOM 1540 C C . GLY A 1 201 ? -13.060 23.013 -14.247 1.00 54.16 201 GLY A C 1
ATOM 1541 O O . GLY A 1 201 ? -12.838 23.024 -15.457 1.00 54.16 201 GLY A O 1
ATOM 1542 N N . ALA A 1 202 ? -12.056 22.824 -13.385 1.00 45.25 202 ALA A N 1
ATOM 1543 C CA . ALA A 1 202 ? -10.667 22.694 -13.849 1.00 45.25 202 ALA A CA 1
ATOM 1544 C C . ALA A 1 202 ? -10.313 21.264 -14.313 1.00 45.25 202 ALA A C 1
ATOM 1546 O O . ALA A 1 202 ? -10.144 20.339 -13.514 1.00 45.25 202 ALA A O 1
ATOM 1547 N N . VAL A 1 203 ? -10.142 21.092 -15.628 1.00 48.59 203 VAL A N 1
ATOM 1548 C CA . VAL A 1 203 ? -9.568 19.889 -16.246 1.00 48.59 203 VAL A CA 1
ATOM 1549 C C . VAL A 1 203 ? -8.071 19.833 -15.934 1.00 48.59 203 VAL A C 1
ATOM 1551 O O . VAL A 1 203 ? -7.283 20.565 -16.523 1.00 48.59 203 VAL A O 1
ATOM 1554 N N . GLY A 1 204 ? -7.670 18.929 -15.039 1.00 56.00 204 GLY A N 1
ATOM 1555 C CA . GLY A 1 204 ? -6.263 18.560 -14.857 1.00 56.00 204 GLY A CA 1
ATOM 1556 C C . GLY A 1 204 ? -5.747 18.767 -13.441 1.00 56.00 204 GLY A C 1
ATOM 1557 O O . GLY A 1 204 ? -4.978 19.682 -13.174 1.00 56.00 204 GLY A O 1
ATOM 1558 N N . TRP A 1 205 ? -6.118 17.864 -12.537 1.00 59.59 205 TRP A N 1
ATOM 1559 C CA . TRP A 1 205 ? -5.492 17.785 -11.223 1.00 59.59 205 TRP A CA 1
ATOM 1560 C C . TRP A 1 205 ? -4.148 17.048 -11.351 1.00 59.59 205 TRP A C 1
ATOM 1562 O O . TRP A 1 205 ? -4.119 15.860 -11.670 1.00 59.59 205 TRP A O 1
ATOM 1572 N N . ASN A 1 206 ? -3.029 17.751 -11.161 1.00 61.94 206 ASN A N 1
ATOM 1573 C CA . ASN A 1 206 ? -1.667 17.223 -11.356 1.00 61.94 206 ASN A CA 1
ATOM 1574 C C . ASN A 1 206 ? -0.971 16.800 -10.042 1.00 61.94 206 ASN A C 1
ATOM 1576 O O . ASN A 1 206 ? 0.188 16.388 -10.057 1.00 61.94 206 ASN A O 1
ATOM 1580 N N . GLY A 1 207 ? -1.658 16.899 -8.898 1.00 62.12 207 GLY A N 1
ATOM 1581 C CA . GLY A 1 207 ? -1.180 16.456 -7.582 1.00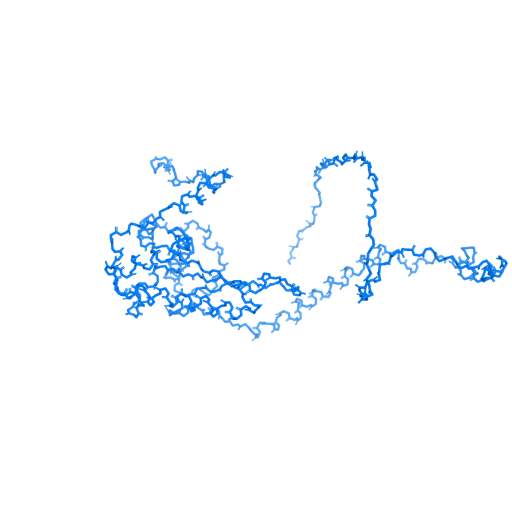 62.12 207 GLY A CA 1
ATOM 1582 C C . GLY A 1 207 ? -0.071 17.312 -6.953 1.00 62.12 207 GLY A C 1
ATOM 1583 O O . GLY A 1 207 ? 0.130 17.236 -5.740 1.00 62.12 207 GLY A O 1
ATOM 1584 N N . SER A 1 208 ? 0.622 18.168 -7.715 1.00 67.12 208 SER A N 1
ATOM 1585 C CA . SER A 1 208 ? 1.592 19.131 -7.166 1.00 67.12 208 SER A CA 1
ATOM 1586 C C . SER A 1 208 ? 0.938 20.192 -6.282 1.00 67.12 208 SER A C 1
ATOM 1588 O O . SER A 1 208 ? 1.587 20.727 -5.390 1.00 67.12 208 SER A O 1
ATOM 1590 N N . GLU A 1 209 ? -0.354 20.434 -6.475 1.00 65.56 209 GLU A N 1
ATOM 1591 C CA . GLU A 1 209 ? -1.156 21.403 -5.722 1.00 65.56 209 GLU A CA 1
ATOM 1592 C C . GLU A 1 209 ? -1.410 20.979 -4.269 1.00 65.56 209 GLU A C 1
ATOM 1594 O O . GLU A 1 209 ? -1.613 21.824 -3.413 1.00 65.56 209 GLU A O 1
ATOM 1599 N N . LEU A 1 210 ? -1.298 19.691 -3.921 1.00 62.81 210 LEU A N 1
ATOM 1600 C CA . LEU A 1 210 ? -1.326 19.275 -2.508 1.00 62.81 210 LEU A CA 1
ATOM 1601 C C . LEU A 1 210 ? -0.104 19.750 -1.708 1.00 62.81 210 LEU A C 1
ATOM 1603 O O . LEU A 1 210 ? -0.082 19.615 -0.484 1.00 62.81 210 LEU A O 1
ATOM 1607 N N . LYS A 1 211 ? 0.941 20.227 -2.395 1.00 66.62 211 LYS A N 1
ATOM 1608 C CA . LYS A 1 211 ? 2.187 20.691 -1.777 1.00 66.62 211 LYS A CA 1
ATOM 1609 C C . LYS A 1 211 ? 2.225 22.209 -1.588 1.00 66.62 211 LYS A C 1
ATOM 1611 O O . LYS A 1 211 ? 3.141 22.681 -0.920 1.00 66.62 211 LYS A O 1
ATOM 1616 N N . SER A 1 212 ? 1.286 22.968 -2.161 1.00 68.31 212 SER A N 1
ATOM 1617 C CA . SER A 1 212 ? 1.206 24.419 -1.955 1.00 68.31 212 SER A CA 1
ATOM 1618 C C . SER A 1 212 ? 0.605 24.756 -0.592 1.00 68.31 212 SER A C 1
ATOM 1620 O O . SER A 1 212 ? -0.256 24.038 -0.088 1.00 68.31 212 SER A O 1
ATOM 1622 N N . ALA A 1 213 ? 1.045 25.873 -0.005 1.00 67.44 213 ALA A N 1
ATOM 1623 C CA . ALA A 1 213 ? 0.584 26.328 1.308 1.00 67.44 213 ALA A CA 1
ATOM 1624 C C . ALA A 1 213 ? -0.934 26.583 1.355 1.00 67.44 213 ALA A C 1
ATOM 1626 O O . ALA A 1 213 ? -1.564 26.315 2.371 1.00 67.44 213 ALA A O 1
ATOM 1627 N N . GLU A 1 214 ? -1.513 27.009 0.231 1.00 64.69 214 GLU A N 1
ATOM 1628 C CA . GLU A 1 214 ? -2.951 27.244 0.035 1.00 64.69 214 GLU A CA 1
ATOM 1629 C C . 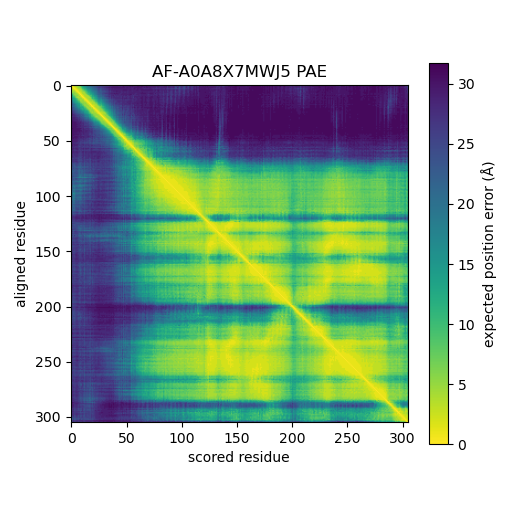GLU A 1 214 ? -3.802 25.968 0.144 1.00 64.69 214 GLU A C 1
ATOM 1631 O O . GLU A 1 214 ? -5.001 26.042 0.380 1.00 64.69 214 GLU A O 1
ATOM 1636 N N . ALA A 1 215 ? -3.189 24.789 -0.009 1.00 68.56 215 ALA A N 1
ATOM 1637 C CA . ALA A 1 215 ? -3.861 23.500 0.147 1.00 68.56 215 ALA A CA 1
ATOM 1638 C C . ALA A 1 215 ? -3.749 22.938 1.576 1.00 68.56 215 ALA A C 1
ATOM 1640 O O . ALA A 1 215 ? -4.158 21.800 1.829 1.00 68.56 215 ALA A O 1
ATOM 1641 N N . ASN A 1 216 ? -3.157 23.683 2.516 1.00 79.06 216 ASN A N 1
ATOM 1642 C CA . ASN A 1 216 ? -3.176 23.296 3.921 1.00 79.06 216 ASN A CA 1
ATOM 1643 C C . ASN A 1 216 ? -4.581 23.485 4.504 1.00 79.06 216 ASN A C 1
ATOM 1645 O O . ASN A 1 216 ? -5.285 24.428 4.161 1.00 79.06 216 ASN A O 1
ATOM 1649 N N . LEU A 1 217 ? -4.977 22.567 5.389 1.00 79.19 217 LEU A N 1
ATOM 1650 C CA . LEU A 1 217 ? -6.217 22.711 6.152 1.00 79.19 217 LEU A CA 1
ATOM 1651 C C . LEU A 1 217 ? -6.044 23.854 7.152 1.00 79.19 217 LEU A C 1
ATOM 1653 O O . LEU A 1 217 ? -4.943 24.026 7.684 1.00 79.19 217 LEU A O 1
ATOM 1657 N N . SER A 1 218 ? -7.131 24.576 7.424 1.00 83.75 218 SER A N 1
ATOM 1658 C CA . SER A 1 218 ? -7.179 25.475 8.576 1.00 83.75 218 SER A CA 1
ATOM 1659 C C . SER A 1 218 ? -7.055 24.677 9.876 1.00 83.75 218 SER A C 1
ATOM 1661 O O . SER A 1 218 ? -7.360 23.480 9.916 1.00 83.75 218 SER A O 1
ATOM 1663 N N . ASP A 1 219 ? -6.623 25.336 10.949 1.00 82.38 219 ASP A N 1
ATOM 1664 C CA . ASP A 1 219 ? -6.435 24.675 12.245 1.00 82.38 219 ASP A CA 1
ATOM 1665 C C . ASP A 1 219 ? -7.748 24.064 12.759 1.00 82.38 219 ASP A C 1
ATOM 1667 O O . ASP A 1 219 ? -7.765 22.912 13.187 1.00 82.38 219 ASP A O 1
ATOM 1671 N N . GLU A 1 220 ? -8.876 24.752 12.563 1.00 85.94 220 GLU A N 1
ATOM 1672 C CA . GLU A 1 220 ? -10.216 24.247 12.894 1.00 85.94 220 GLU A CA 1
ATOM 1673 C C . GLU A 1 220 ? -10.569 22.955 12.137 1.00 85.94 220 GLU A C 1
ATOM 1675 O O . GLU A 1 220 ? -11.127 22.014 12.707 1.00 85.94 220 GLU A O 1
ATOM 1680 N N . GLN A 1 221 ? -10.231 22.876 10.845 1.00 85.62 221 GLN A N 1
ATOM 1681 C CA . GLN A 1 221 ? -10.471 21.680 10.034 1.00 85.62 221 GLN A CA 1
ATOM 1682 C C . GLN A 1 221 ? -9.567 20.522 10.468 1.00 85.62 221 GLN A C 1
ATOM 1684 O O . GLN A 1 221 ? -9.992 19.364 10.454 1.00 85.62 221 GLN A O 1
ATOM 1689 N N . GLU A 1 222 ? -8.320 20.807 10.853 1.00 83.44 222 GLU A N 1
ATOM 1690 C CA . GLU A 1 222 ? -7.412 19.787 11.372 1.00 83.44 222 GLU A CA 1
ATOM 1691 C C . GLU A 1 222 ? -7.835 19.270 12.746 1.00 83.44 222 GLU A C 1
ATOM 1693 O O . GLU A 1 222 ? -7.791 18.060 12.972 1.00 83.44 222 GLU A O 1
ATOM 1698 N N . GLU A 1 223 ? -8.257 20.149 13.651 1.00 84.62 223 GLU A N 1
ATOM 1699 C CA . GLU A 1 223 ? -8.804 19.773 14.954 1.00 84.62 223 GLU A CA 1
ATOM 1700 C C . GLU A 1 223 ? -10.099 18.977 14.797 1.00 84.62 223 GLU A C 1
ATOM 1702 O O . GLU A 1 223 ? -10.244 17.910 15.396 1.00 84.62 223 GLU A O 1
ATOM 1707 N N . GLY A 1 224 ? -10.997 19.423 13.915 1.00 84.69 224 GLY A N 1
ATOM 1708 C CA . GLY A 1 224 ? -12.208 18.692 13.556 1.00 84.69 224 GLY A CA 1
ATOM 1709 C C . GLY A 1 22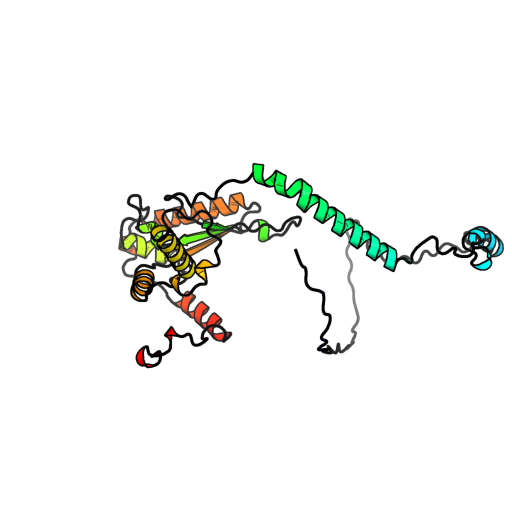4 ? -11.897 17.292 13.027 1.00 84.69 224 GLY A C 1
ATOM 1710 O O . GLY A 1 224 ? -12.480 16.311 13.492 1.00 84.69 224 GLY A O 1
ATOM 1711 N N . LEU A 1 225 ? -10.919 17.168 12.122 1.00 84.38 225 LEU A N 1
ATOM 1712 C CA . LEU A 1 225 ? -10.473 15.870 11.617 1.00 84.38 225 LEU A CA 1
ATOM 1713 C C . LEU A 1 225 ? -9.882 15.007 12.737 1.00 84.38 225 LEU A C 1
ATOM 1715 O O . LEU A 1 225 ? -10.213 13.829 12.816 1.00 84.38 225 LEU A O 1
ATOM 1719 N N . ARG A 1 226 ? -9.025 15.557 13.603 1.00 81.81 226 ARG A N 1
ATOM 1720 C CA . ARG A 1 226 ? -8.414 14.818 14.722 1.00 81.81 226 ARG A CA 1
ATOM 1721 C C . ARG A 1 226 ? -9.461 14.305 15.705 1.00 81.81 226 ARG A C 1
ATOM 1723 O O . ARG A 1 226 ? -9.366 13.156 16.125 1.00 81.81 226 ARG A O 1
ATOM 1730 N N . ASN A 1 227 ? -10.464 15.120 16.016 1.00 84.00 227 ASN A N 1
ATOM 1731 C CA . ASN A 1 227 ? -11.546 14.764 16.931 1.00 84.00 227 ASN A CA 1
ATOM 1732 C C . ASN A 1 227 ? -12.501 13.728 16.317 1.00 84.00 227 ASN A C 1
ATOM 1734 O O . ASN A 1 227 ? -12.966 12.824 17.008 1.00 84.00 227 ASN A O 1
ATOM 1738 N N . ALA A 1 228 ? -12.766 13.819 15.010 1.00 84.38 228 ALA A N 1
ATOM 1739 C CA . ALA A 1 228 ? -13.605 12.864 14.286 1.00 84.38 228 ALA A CA 1
ATOM 1740 C C . ALA A 1 228 ? -12.869 11.563 13.906 1.00 84.38 228 ALA A C 1
ATOM 1742 O O . ALA A 1 228 ? -13.497 10.554 13.556 1.00 84.38 228 ALA A O 1
ATOM 1743 N N . TRP A 1 229 ? -11.535 11.565 13.928 1.00 86.88 229 TRP A N 1
ATOM 1744 C CA . TRP A 1 229 ? -10.735 10.426 13.509 1.00 86.88 229 TRP A CA 1
ATOM 1745 C C . TRP A 1 229 ? -10.757 9.319 14.559 1.00 86.88 229 TRP A C 1
ATOM 1747 O O . TRP A 1 229 ? -10.219 9.443 15.654 1.00 86.88 229 TRP A O 1
ATOM 1757 N N . MET A 1 230 ? -11.350 8.184 14.193 1.00 87.06 230 MET A N 1
ATOM 1758 C CA . MET A 1 230 ? -11.530 7.048 15.097 1.00 87.06 230 MET A CA 1
ATOM 1759 C C . MET A 1 230 ? -10.524 5.923 14.847 1.00 87.06 230 MET A C 1
ATOM 1761 O O . MET A 1 230 ? -10.736 4.812 15.320 1.00 87.06 230 MET A O 1
ATOM 1765 N N . GLY A 1 231 ? -9.461 6.183 14.083 1.00 90.94 231 GLY A N 1
ATOM 1766 C CA . GLY A 1 231 ? -8.423 5.205 13.775 1.00 90.94 231 GLY A CA 1
ATOM 1767 C C . GLY A 1 231 ? -8.729 4.260 12.617 1.00 90.94 231 GLY A C 1
ATOM 1768 O O . GLY A 1 231 ? -9.744 4.347 11.920 1.00 90.94 231 GLY A O 1
ATOM 1769 N N . GLN A 1 232 ? -7.801 3.329 12.415 1.00 93.62 232 GLN A N 1
ATOM 1770 C CA . GLN A 1 232 ? -7.812 2.358 11.328 1.00 93.62 232 GLN A CA 1
ATOM 1771 C C . GLN A 1 232 ? -7.487 0.958 11.854 1.00 93.62 232 GLN A C 1
ATOM 1773 O O . GLN A 1 232 ? -6.595 0.779 12.685 1.00 93.62 232 GLN A O 1
ATOM 1778 N N . VAL A 1 233 ? -8.182 -0.051 11.328 1.00 95.12 233 VAL A N 1
ATOM 1779 C CA . VAL A 1 233 ? -7.894 -1.470 11.574 1.00 95.12 233 VAL A CA 1
ATOM 1780 C C . VAL A 1 233 ? -7.197 -2.058 10.352 1.00 95.12 233 VAL A C 1
ATOM 1782 O O . VAL A 1 233 ? -7.663 -1.893 9.221 1.00 95.12 233 VAL A O 1
ATOM 1785 N N . LYS A 1 234 ? -6.073 -2.750 10.576 1.00 95.44 234 LYS A N 1
ATOM 1786 C CA . LYS A 1 234 ? -5.302 -3.423 9.519 1.00 95.44 234 LYS A CA 1
ATOM 1787 C C . LYS A 1 234 ? -5.234 -4.929 9.744 1.00 95.44 234 LYS A C 1
ATOM 1789 O O . LYS A 1 234 ? -4.788 -5.393 10.792 1.00 95.44 234 LYS A O 1
ATOM 1794 N N . ILE A 1 235 ? -5.614 -5.701 8.730 1.00 96.56 235 ILE A N 1
ATOM 1795 C CA . ILE A 1 235 ? -5.594 -7.167 8.743 1.00 96.56 235 ILE A CA 1
ATOM 1796 C C . ILE A 1 235 ? -4.713 -7.644 7.587 1.00 96.56 235 ILE A C 1
ATOM 1798 O O . ILE A 1 235 ? -4.966 -7.321 6.431 1.00 96.56 235 ILE A O 1
ATOM 1802 N N . GLY A 1 236 ? -3.649 -8.384 7.898 1.00 96.19 236 GLY A N 1
ATOM 1803 C CA . GLY A 1 236 ? -2.769 -8.997 6.902 1.00 96.19 236 GLY A CA 1
ATOM 1804 C C . GLY A 1 236 ? -2.971 -10.507 6.847 1.00 96.19 236 GLY A C 1
ATOM 1805 O O . GLY A 1 236 ? -2.968 -11.153 7.895 1.00 96.19 236 GLY A O 1
ATOM 1806 N N . GLY A 1 237 ? -3.117 -11.056 5.644 1.00 95.12 237 GLY A N 1
ATOM 1807 C CA . GLY A 1 237 ? -3.217 -12.491 5.386 1.00 95.12 237 GLY A CA 1
ATOM 1808 C C . GLY A 1 237 ? -2.051 -12.981 4.530 1.00 95.12 237 GLY A C 1
ATOM 1809 O O . GLY A 1 237 ? -1.794 -12.419 3.470 1.00 95.12 237 GLY A O 1
ATOM 1810 N N . ASP A 1 238 ? -1.359 -14.022 5.000 1.00 96.25 238 ASP A N 1
ATOM 1811 C CA . ASP A 1 238 ? -0.269 -14.727 4.291 1.00 96.25 238 ASP A CA 1
ATOM 1812 C C . ASP A 1 238 ? -0.359 -16.258 4.491 1.00 96.25 238 ASP A C 1
ATOM 1814 O O . ASP A 1 238 ? 0.616 -16.995 4.382 1.00 96.25 238 ASP A O 1
ATOM 1818 N N . ARG A 1 239 ? -1.538 -16.757 4.882 1.00 94.31 239 ARG A N 1
ATOM 1819 C CA . ARG A 1 239 ? -1.717 -18.159 5.288 1.00 94.31 239 ARG A CA 1
ATOM 1820 C C . ARG A 1 239 ? -1.811 -19.098 4.088 1.00 94.31 239 ARG A C 1
ATOM 1822 O O . ARG A 1 239 ? -1.338 -20.228 4.159 1.00 94.31 239 ARG A O 1
ATOM 1829 N N . PHE A 1 240 ? -2.474 -18.655 3.027 1.00 96.00 240 PHE A N 1
ATOM 1830 C CA . PHE A 1 240 ? -2.769 -19.466 1.855 1.00 96.00 240 PHE A CA 1
ATOM 1831 C C . PHE A 1 240 ? -1.748 -19.224 0.735 1.00 96.00 240 PHE A C 1
ATOM 1833 O O . PHE A 1 240 ? -1.182 -18.131 0.651 1.00 96.00 240 PHE A O 1
ATOM 1840 N N . PRO A 1 241 ? -1.530 -20.206 -0.159 1.00 95.25 241 PRO A N 1
ATOM 1841 C CA . PRO A 1 241 ? -0.621 -20.048 -1.296 1.00 95.25 241 PRO A CA 1
ATOM 1842 C C . PRO A 1 241 ? -1.051 -18.956 -2.283 1.00 95.25 241 PRO A C 1
ATOM 1844 O O . PRO A 1 241 ? -0.202 -18.283 -2.856 1.00 95.25 241 PRO A O 1
ATOM 1847 N N . ASN A 1 242 ? -2.362 -18.766 -2.459 1.00 94.69 242 ASN A N 1
ATOM 1848 C CA . ASN A 1 242 ? -2.925 -17.836 -3.434 1.00 94.69 242 ASN A CA 1
ATOM 1849 C C . ASN A 1 242 ? -3.363 -16.523 -2.773 1.00 94.69 242 ASN A C 1
ATOM 1851 O O . ASN A 1 242 ? -4.087 -16.536 -1.774 1.00 94.69 242 ASN A O 1
ATOM 1855 N N . GLU A 1 243 ? -3.038 -15.389 -3.401 1.00 95.50 243 GLU A N 1
ATOM 1856 C CA . GLU A 1 243 ? -3.443 -14.056 -2.926 1.00 95.50 243 GLU A CA 1
ATOM 1857 C C . GLU A 1 243 ? -4.968 -13.905 -2.817 1.00 95.50 243 GLU A C 1
ATOM 1859 O O . GLU A 1 243 ? -5.473 -13.348 -1.847 1.00 95.50 243 GLU A O 1
ATOM 1864 N N . ARG A 1 244 ? -5.731 -14.482 -3.756 1.00 95.94 244 ARG A N 1
ATOM 1865 C CA . ARG A 1 244 ? -7.203 -14.399 -3.770 1.00 95.94 244 ARG A CA 1
ATOM 1866 C C . ARG A 1 244 ? -7.822 -15.076 -2.548 1.00 95.94 244 ARG A C 1
ATOM 1868 O O . ARG A 1 244 ? -8.787 -14.570 -1.976 1.00 95.94 244 ARG A O 1
ATOM 1875 N N . MET A 1 245 ? -7.237 -16.193 -2.115 1.00 96.81 245 MET A N 1
ATOM 1876 C CA . MET A 1 245 ? -7.659 -16.888 -0.897 1.00 96.81 245 MET A CA 1
ATOM 1877 C C . MET A 1 245 ? -7.314 -16.065 0.346 1.00 96.81 245 MET A C 1
ATOM 1879 O O . MET A 1 245 ? -8.141 -15.945 1.245 1.00 96.81 245 MET A O 1
ATOM 1883 N N . ASN A 1 246 ? -6.131 -15.442 0.378 1.00 97.38 246 ASN A N 1
ATOM 1884 C CA . ASN A 1 246 ? -5.745 -14.544 1.469 1.00 97.38 246 ASN A CA 1
ATOM 1885 C C . ASN A 1 246 ? -6.643 -13.299 1.542 1.00 97.38 246 ASN A C 1
ATOM 1887 O O . ASN A 1 246 ? -7.022 -12.896 2.639 1.00 97.38 246 ASN A O 1
ATOM 1891 N N . ALA A 1 247 ? -7.044 -12.727 0.404 1.00 96.88 247 ALA A N 1
ATOM 1892 C CA . ALA A 1 247 ? -7.985 -11.608 0.352 1.00 96.88 247 ALA A CA 1
ATOM 1893 C C . ALA A 1 247 ? -9.364 -12.002 0.898 1.00 96.88 247 ALA A C 1
ATOM 1895 O O . ALA A 1 247 ? -9.917 -11.297 1.739 1.00 96.88 247 ALA A O 1
ATOM 1896 N N . THR A 1 248 ? -9.875 -13.161 0.471 1.00 96.88 248 THR A N 1
ATOM 1897 C CA . THR A 1 248 ? -11.148 -13.715 0.958 1.00 96.88 248 THR A CA 1
ATOM 1898 C C . THR A 1 248 ? -11.095 -13.933 2.468 1.00 96.88 248 THR A C 1
ATOM 1900 O O . THR A 1 248 ? -11.962 -13.468 3.194 1.00 96.88 248 THR A O 1
ATOM 1903 N N . TRP A 1 249 ? -10.010 -14.519 2.975 1.00 97.25 249 TRP A N 1
ATOM 1904 C CA . TRP A 1 249 ? -9.816 -14.705 4.412 1.00 97.25 249 TRP A CA 1
ATOM 1905 C C . TRP A 1 249 ? -9.775 -13.384 5.198 1.00 97.25 249 TRP A C 1
ATOM 1907 O O . TRP A 1 249 ? -10.363 -13.291 6.277 1.00 97.25 249 TRP A O 1
ATOM 1917 N N . CYS A 1 250 ? -9.112 -12.345 4.679 1.00 96.75 250 CYS A N 1
ATOM 1918 C CA . CYS A 1 250 ? -9.125 -11.013 5.294 1.00 96.75 250 CYS A CA 1
ATOM 1919 C C . CYS A 1 250 ? -10.547 -10.423 5.361 1.00 96.75 250 CYS A C 1
ATOM 1921 O O . CYS A 1 250 ? -10.901 -9.785 6.351 1.00 96.75 250 CYS A O 1
ATOM 1923 N N . LEU A 1 251 ? -11.369 -10.644 4.333 1.00 95.62 251 LEU A N 1
ATOM 1924 C CA . LEU A 1 251 ? -12.763 -10.195 4.312 1.00 95.62 251 LEU A CA 1
ATOM 1925 C C . LEU A 1 251 ? -13.628 -10.995 5.290 1.00 95.62 251 LEU A C 1
ATOM 1927 O O . LEU A 1 251 ? -14.319 -10.397 6.111 1.00 95.62 251 LEU A O 1
ATOM 1931 N N . ASP A 1 252 ? -13.525 -12.324 5.279 1.00 96.88 252 ASP A N 1
ATOM 1932 C CA . ASP A 1 252 ? -14.267 -13.201 6.190 1.00 96.88 252 ASP A CA 1
ATOM 1933 C C . ASP A 1 252 ? -13.931 -12.902 7.655 1.00 96.88 252 ASP A C 1
ATOM 1935 O O . ASP A 1 252 ? -14.798 -12.920 8.526 1.00 96.88 252 ASP A O 1
ATOM 1939 N N . THR A 1 253 ? -12.659 -12.629 7.957 1.00 96.69 253 THR A N 1
ATOM 1940 C CA . THR A 1 253 ? -12.238 -12.248 9.313 1.00 96.69 253 THR A CA 1
ATOM 1941 C C . THR A 1 253 ? -12.812 -10.903 9.730 1.00 96.69 253 THR A C 1
ATOM 1943 O O . THR A 1 253 ? -13.304 -10.795 10.851 1.00 96.69 253 THR A O 1
ATOM 1946 N N . LEU A 1 254 ? -12.827 -9.904 8.844 1.00 95.56 254 LEU A N 1
ATOM 1947 C CA . LEU A 1 254 ? -13.493 -8.632 9.119 1.00 95.56 254 LEU A CA 1
ATOM 1948 C C . LEU A 1 254 ? -14.997 -8.826 9.367 1.00 95.56 254 LEU A C 1
ATOM 1950 O O . LEU A 1 254 ? -15.528 -8.293 10.337 1.00 95.56 254 LEU A O 1
ATOM 1954 N N . GLN A 1 255 ? -15.674 -9.618 8.535 1.00 94.94 255 GLN A N 1
ATOM 1955 C CA . GLN A 1 255 ? -17.097 -9.919 8.696 1.00 94.94 255 GLN A CA 1
ATOM 1956 C C . GLN A 1 255 ? -17.384 -10.637 10.017 1.00 94.94 255 GLN A C 1
ATOM 1958 O O . GLN A 1 255 ? -18.335 -10.284 10.707 1.00 94.94 255 GLN A O 1
ATOM 1963 N N . LYS A 1 256 ? -16.538 -11.594 10.416 1.00 96.69 256 LYS A N 1
ATOM 1964 C CA . LYS A 1 256 ? -16.637 -12.267 11.720 1.00 96.69 256 LYS A CA 1
ATOM 1965 C C . LYS A 1 256 ? -16.457 -11.296 12.882 1.00 96.69 256 LYS A C 1
ATOM 1967 O O . LYS A 1 256 ? -17.207 -11.384 13.846 1.00 96.69 256 LYS A O 1
ATOM 1972 N N . LEU A 1 257 ? -15.509 -10.360 12.786 1.00 95.75 257 LEU A N 1
ATOM 1973 C CA . LEU A 1 257 ? -15.314 -9.324 13.806 1.00 95.75 257 LEU A CA 1
ATOM 1974 C C . LEU A 1 257 ? -16.545 -8.422 13.935 1.00 95.75 257 LEU A C 1
ATOM 1976 O O . LEU A 1 257 ? -16.971 -8.136 15.048 1.00 95.75 257 LEU A O 1
ATOM 1980 N N . ILE A 1 258 ? -17.129 -8.006 12.811 1.00 94.62 258 ILE A N 1
ATOM 1981 C CA . ILE A 1 258 ? -18.358 -7.201 12.785 1.00 94.62 258 ILE A CA 1
ATOM 1982 C C . ILE A 1 258 ? -19.530 -7.987 13.380 1.00 94.62 258 ILE A C 1
ATOM 1984 O O . ILE A 1 258 ? -20.264 -7.477 14.223 1.00 94.62 258 ILE A O 1
ATOM 1988 N N . HIS A 1 259 ? -19.696 -9.241 12.962 1.00 95.69 259 HIS A N 1
ATOM 1989 C CA . HIS A 1 259 ? -20.759 -10.107 13.448 1.00 95.69 259 HIS A CA 1
ATOM 1990 C C . HIS A 1 259 ? -20.668 -10.300 14.964 1.00 95.69 259 HIS A C 1
ATOM 1992 O O . HIS A 1 259 ? -21.642 -10.056 15.671 1.00 95.69 259 HIS A O 1
ATOM 1998 N N . GLU A 1 260 ? -19.488 -10.659 15.471 1.00 96.06 260 GLU A N 1
ATOM 1999 C CA . GLU A 1 260 ? -19.248 -10.838 16.902 1.00 96.06 260 GLU A CA 1
ATOM 2000 C C . GLU A 1 260 ? -19.423 -9.529 17.678 1.00 96.06 260 GLU A C 1
ATOM 2002 O O . GLU A 1 260 ? -19.980 -9.532 18.772 1.00 96.06 260 GLU A O 1
ATOM 2007 N N . ALA A 1 261 ? -19.009 -8.391 17.120 1.00 94.81 261 ALA A N 1
ATOM 2008 C CA . ALA A 1 261 ? -19.211 -7.088 17.747 1.00 94.81 261 ALA A CA 1
ATOM 2009 C C . ALA A 1 261 ? -20.699 -6.747 17.948 1.00 94.81 261 ALA A C 1
ATOM 2011 O O . ALA A 1 261 ? -21.061 -6.154 18.965 1.00 94.81 261 ALA A O 1
ATOM 2012 N N . ASN A 1 262 ? -21.560 -7.167 17.020 1.00 94.06 262 ASN A N 1
ATOM 2013 C CA . ASN A 1 262 ? -23.009 -6.994 17.126 1.00 94.06 262 ASN A CA 1
ATOM 2014 C C . ASN A 1 262 ? -23.671 -8.015 18.063 1.00 94.06 262 ASN A C 1
ATOM 2016 O O . ASN A 1 262 ? -24.751 -7.753 18.595 1.00 94.06 262 ASN A O 1
ATOM 2020 N N . GLN A 1 263 ? -23.043 -9.169 18.307 1.00 95.00 263 GLN A N 1
ATOM 2021 C CA . GLN A 1 263 ? -23.534 -10.116 19.304 1.00 95.00 263 GLN A CA 1
ATOM 2022 C C . GLN A 1 263 ? -23.312 -9.562 20.717 1.00 95.00 263 GLN A C 1
ATOM 2024 O O . GLN A 1 263 ? -22.175 -9.367 21.134 1.00 95.00 263 GLN A O 1
ATOM 2029 N N . ARG A 1 264 ? -24.381 -9.363 21.501 1.00 93.12 264 ARG A N 1
ATOM 2030 C CA . ARG A 1 264 ? -24.311 -8.934 22.920 1.00 93.12 264 ARG A CA 1
ATOM 2031 C C . ARG A 1 264 ? -23.328 -7.761 23.149 1.00 93.12 264 ARG A C 1
ATOM 2033 O O . ARG A 1 264 ? -22.308 -7.943 23.822 1.00 93.12 264 ARG A O 1
ATOM 2040 N N . PRO A 1 265 ? -23.611 -6.566 22.607 1.00 90.56 265 PRO A N 1
ATOM 2041 C CA . PRO A 1 265 ? -22.670 -5.443 22.624 1.00 90.56 265 PRO A CA 1
ATOM 2042 C C . PRO A 1 265 ? -22.325 -4.953 24.042 1.00 90.56 265 PRO A C 1
ATOM 2044 O O . PRO A 1 265 ? -21.193 -4.548 24.287 1.00 90.56 265 PRO A O 1
ATOM 2047 N N . GLU A 1 266 ? -23.251 -5.077 24.997 1.00 91.31 266 GLU A N 1
ATOM 2048 C CA . GLU A 1 266 ? -23.081 -4.590 26.378 1.00 91.31 266 GLU A CA 1
ATOM 2049 C C . GLU A 1 266 ? -22.095 -5.403 27.233 1.00 91.31 266 GLU A C 1
ATOM 2051 O O . GLU A 1 266 ? -21.637 -4.946 28.277 1.00 91.31 266 GLU A O 1
ATOM 2056 N N . HIS A 1 267 ? -21.737 -6.621 26.812 1.00 91.69 267 HIS A N 1
ATOM 2057 C CA . HIS A 1 267 ? -20.920 -7.527 27.627 1.00 91.69 267 HIS A CA 1
ATOM 2058 C C . HIS A 1 267 ? -19.501 -6.992 27.895 1.00 91.69 267 HIS A C 1
ATOM 2060 O O . HIS A 1 267 ? -18.874 -7.346 28.890 1.00 91.69 267 HIS A O 1
ATOM 2066 N N . MET A 1 268 ? -18.972 -6.153 26.999 1.00 88.94 268 MET A N 1
ATOM 2067 C CA . MET A 1 268 ? -17.578 -5.691 27.031 1.00 88.94 268 MET A CA 1
ATOM 2068 C C . MET A 1 268 ? -17.458 -4.182 27.285 1.00 88.94 268 MET A C 1
ATOM 2070 O O . MET A 1 268 ? -16.393 -3.612 27.074 1.00 88.94 268 MET A O 1
ATOM 2074 N N . THR A 1 269 ? -18.518 -3.527 27.768 1.00 92.44 269 THR A N 1
ATOM 2075 C CA . THR A 1 269 ? -18.521 -2.081 28.057 1.00 92.44 269 THR A CA 1
ATOM 2076 C C . THR A 1 269 ? -17.554 -1.708 29.189 1.00 92.44 269 THR A C 1
ATOM 2078 O O . THR A 1 269 ? -16.916 -0.664 29.135 1.00 92.44 269 THR A O 1
ATOM 2081 N N . ASN A 1 270 ? -17.370 -2.590 30.176 1.00 93.12 270 ASN A N 1
ATOM 2082 C CA . ASN A 1 270 ? -16.521 -2.326 31.348 1.00 93.12 270 ASN A CA 1
ATOM 2083 C C . ASN A 1 270 ? -15.013 -2.521 31.100 1.00 93.12 270 ASN A C 1
ATOM 2085 O O . ASN A 1 270 ? -14.207 -2.222 31.979 1.00 93.12 270 ASN A O 1
ATOM 2089 N N . VAL A 1 271 ? -14.612 -3.066 29.946 1.00 94.19 271 VAL A N 1
ATOM 2090 C CA . VAL A 1 271 ? -13.206 -3.381 29.654 1.00 94.19 271 VAL A CA 1
ATOM 2091 C C . VAL A 1 271 ? -12.564 -2.209 28.910 1.00 94.19 271 VAL A C 1
ATOM 2093 O O . VAL A 1 271 ? -12.949 -1.964 27.774 1.00 94.19 271 VAL A O 1
ATOM 2096 N N . PRO A 1 272 ? -11.576 -1.495 29.472 1.00 94.38 272 PRO A N 1
ATOM 2097 C CA . PRO A 1 272 ? -10.956 -0.374 28.773 1.00 94.38 272 PRO A CA 1
ATOM 2098 C C . PRO A 1 272 ? -10.141 -0.841 27.557 1.00 94.38 272 PRO A C 1
ATOM 2100 O O . PRO A 1 272 ? -9.564 -1.931 27.552 1.00 94.38 272 PRO A O 1
ATOM 2103 N N . LEU A 1 273 ? -10.047 0.013 26.536 1.00 91.69 273 LEU A N 1
ATOM 2104 C CA . LEU A 1 273 ? -9.195 -0.228 25.372 1.00 91.69 273 LEU A CA 1
ATOM 2105 C C . LEU A 1 273 ? -7.711 -0.196 25.769 1.00 91.69 273 LEU A C 1
ATOM 2107 O O . LEU A 1 273 ? -7.273 0.746 26.425 1.00 91.69 273 LEU A O 1
ATOM 2111 N N . ASP A 1 274 ? -6.931 -1.191 25.343 1.00 91.19 274 ASP A N 1
ATOM 2112 C CA . ASP A 1 274 ? -5.507 -1.287 25.682 1.00 91.19 274 ASP A CA 1
ATOM 2113 C C . ASP A 1 274 ? -4.629 -0.368 24.798 1.00 91.19 274 ASP A C 1
ATOM 2115 O O . ASP A 1 274 ? -4.526 -0.598 23.586 1.00 91.19 274 ASP A O 1
ATOM 2119 N N . PRO A 1 275 ? -3.943 0.648 25.365 1.00 90.06 275 PRO A N 1
ATOM 2120 C CA . PRO A 1 275 ? -3.042 1.518 24.611 1.00 90.06 275 PRO A CA 1
ATOM 2121 C C . PRO A 1 275 ? -1.626 0.942 24.442 1.00 90.06 275 PRO A C 1
ATOM 2123 O O . PRO A 1 275 ? -0.852 1.453 23.628 1.00 90.06 275 PRO A O 1
ATOM 2126 N N . ARG A 1 276 ? -1.245 -0.102 25.194 1.00 91.00 276 ARG A N 1
ATOM 2127 C CA . ARG A 1 276 ? 0.150 -0.575 25.296 1.00 91.00 276 ARG A CA 1
ATOM 2128 C C . ARG A 1 276 ? 0.791 -0.927 23.950 1.00 91.00 276 ARG A C 1
ATOM 2130 O O . ARG A 1 276 ? 1.936 -0.522 23.740 1.00 91.00 276 ARG A O 1
ATOM 2137 N N . PRO A 1 277 ? 0.110 -1.608 23.007 1.00 90.50 277 PRO A N 1
ATOM 2138 C CA . PRO A 1 277 ? 0.712 -1.926 21.715 1.00 90.50 277 PRO A CA 1
ATOM 2139 C C . PRO A 1 277 ? 1.055 -0.679 20.892 1.00 90.50 277 PRO A C 1
ATOM 2141 O O . PRO A 1 277 ? 2.037 -0.690 20.151 1.00 90.50 277 PRO A O 1
ATOM 2144 N N . GLN A 1 278 ? 0.270 0.398 21.020 1.00 87.06 278 GLN A N 1
ATOM 2145 C CA . GLN A 1 278 ? 0.557 1.667 20.343 1.00 87.06 278 GLN A CA 1
ATOM 2146 C C . GLN A 1 278 ? 1.726 2.372 21.011 1.00 87.06 278 GLN A C 1
ATOM 2148 O O . GLN A 1 278 ? 2.701 2.669 20.334 1.00 87.06 278 GLN A O 1
ATOM 2153 N N . LEU A 1 279 ? 1.698 2.509 22.340 1.00 88.81 279 LEU A N 1
ATOM 2154 C CA . LEU A 1 279 ? 2.798 3.117 23.091 1.00 88.81 279 LEU A CA 1
ATOM 2155 C C . LEU A 1 279 ? 4.133 2.411 22.819 1.00 88.81 279 LEU A C 1
ATOM 2157 O O . LEU A 1 279 ? 5.159 3.064 22.672 1.00 88.81 279 LEU A O 1
ATOM 2161 N N . ALA A 1 280 ? 4.131 1.083 22.679 1.00 89.75 280 ALA A N 1
ATOM 2162 C CA . ALA A 1 280 ? 5.325 0.326 22.313 1.00 89.75 280 ALA A CA 1
ATOM 2163 C C . ALA A 1 280 ? 5.810 0.621 20.880 1.00 89.75 280 ALA A C 1
ATOM 2165 O O . ALA A 1 280 ? 7.016 0.643 20.630 1.00 89.75 280 ALA A O 1
ATOM 2166 N N . ARG A 1 281 ? 4.895 0.838 19.925 1.00 87.25 281 ARG A N 1
ATOM 2167 C CA . ARG A 1 281 ? 5.237 1.252 18.552 1.00 87.25 281 ARG A CA 1
ATOM 2168 C C . ARG A 1 281 ? 5.772 2.679 18.529 1.00 87.25 281 ARG A C 1
ATOM 2170 O O . ARG A 1 281 ? 6.798 2.906 17.893 1.00 87.25 281 ARG A O 1
ATOM 2177 N N . ASP A 1 282 ? 5.138 3.587 19.260 1.00 84.38 282 ASP A N 1
ATOM 2178 C CA . ASP A 1 282 ? 5.533 4.990 19.359 1.00 84.38 282 ASP A CA 1
ATOM 2179 C C . ASP A 1 282 ? 6.898 5.113 20.041 1.00 84.38 282 ASP A C 1
ATOM 2181 O O . ASP A 1 282 ? 7.795 5.757 19.507 1.00 84.38 282 ASP A O 1
ATOM 2185 N N . ALA A 1 283 ? 7.131 4.391 21.141 1.00 87.25 283 ALA A N 1
ATOM 2186 C CA . ALA A 1 283 ? 8.433 4.334 21.804 1.00 87.25 283 ALA A CA 1
ATOM 2187 C C . ALA A 1 283 ? 9.541 3.827 20.865 1.00 87.25 283 ALA A C 1
ATOM 2189 O O . ALA A 1 283 ? 10.631 4.397 20.827 1.00 87.25 283 ALA A O 1
ATOM 2190 N N . ARG A 1 284 ? 9.264 2.793 20.053 1.00 86.50 284 ARG A N 1
ATOM 2191 C CA . ARG A 1 284 ? 10.209 2.321 19.025 1.00 86.50 284 ARG A CA 1
ATOM 2192 C C . ARG A 1 284 ? 10.427 3.360 17.931 1.00 86.50 284 ARG A C 1
ATOM 2194 O O . ARG A 1 284 ? 11.557 3.527 17.497 1.00 86.50 284 ARG A O 1
ATOM 2201 N N . ALA A 1 285 ? 9.380 4.046 17.480 1.00 82.44 285 ALA A N 1
ATOM 2202 C CA . ALA A 1 285 ? 9.491 5.082 16.457 1.00 82.44 285 ALA A CA 1
ATOM 2203 C C . ALA A 1 285 ? 10.321 6.279 16.953 1.00 82.44 285 ALA A C 1
ATOM 2205 O O . ALA A 1 285 ? 11.217 6.742 16.245 1.00 82.44 285 ALA A O 1
ATOM 2206 N N . HIS A 1 286 ? 10.083 6.722 18.190 1.00 70.69 286 HIS A N 1
ATOM 2207 C CA . HIS A 1 286 ? 10.824 7.800 18.842 1.00 70.69 286 HIS A CA 1
ATOM 2208 C C . HIS A 1 286 ? 12.284 7.430 19.133 1.00 70.69 286 HIS A C 1
ATOM 2210 O O . HIS A 1 286 ? 13.153 8.293 19.018 1.00 70.69 286 HIS A O 1
ATOM 2216 N N . ALA A 1 287 ? 12.590 6.156 19.410 1.00 70.31 287 ALA A N 1
ATOM 2217 C CA . ALA A 1 287 ? 13.966 5.688 19.608 1.00 70.31 287 ALA A CA 1
ATOM 2218 C C . ALA A 1 287 ? 14.877 5.929 18.387 1.00 70.31 287 ALA A C 1
ATOM 2220 O O . ALA A 1 287 ? 16.091 6.039 18.538 1.00 70.31 287 ALA A O 1
ATOM 2221 N N . PHE A 1 288 ? 14.311 6.060 17.182 1.00 61.28 288 PHE A N 1
ATOM 2222 C CA . PHE A 1 288 ? 15.077 6.355 15.968 1.00 61.28 288 PHE A CA 1
ATOM 2223 C C . PHE A 1 288 ? 15.283 7.856 15.700 1.00 61.28 288 PHE A C 1
ATOM 2225 O O . PHE A 1 288 ? 15.844 8.195 14.660 1.00 61.28 288 PHE A O 1
ATOM 2232 N N . GLY A 1 289 ? 14.846 8.761 16.589 1.00 56.59 289 GLY A N 1
ATOM 2233 C CA . GLY A 1 289 ? 15.188 10.195 16.565 1.00 56.59 289 GLY A CA 1
ATOM 2234 C C . GLY A 1 289 ? 14.706 10.996 15.345 1.00 56.59 289 GLY A C 1
ATOM 2235 O O . GLY A 1 289 ? 15.131 12.130 15.152 1.00 56.59 289 GLY A O 1
ATOM 2236 N N . ARG A 1 290 ? 13.840 10.429 14.495 1.00 58.44 290 ARG A N 1
ATOM 2237 C CA . ARG A 1 290 ? 13.454 11.022 13.197 1.00 58.44 290 ARG A CA 1
ATOM 2238 C C . ARG A 1 290 ? 12.123 11.782 13.196 1.00 58.44 290 ARG A C 1
ATOM 2240 O O . ARG A 1 290 ? 11.807 12.399 12.186 1.00 58.44 290 ARG A O 1
ATOM 2247 N N . SER A 1 291 ? 11.327 11.726 14.266 1.00 57.94 291 SER A N 1
ATOM 2248 C CA . SER A 1 291 ? 9.924 12.183 14.239 1.00 57.94 291 SER A CA 1
ATOM 2249 C C . SER A 1 291 ? 9.664 13.576 14.811 1.00 57.94 291 SER A C 1
ATOM 2251 O O . SER A 1 291 ? 8.570 14.089 14.614 1.00 57.94 291 SER A O 1
ATOM 2253 N N . ASN A 1 292 ? 10.626 14.186 15.506 1.00 60.44 292 ASN A N 1
ATOM 2254 C CA . ASN A 1 292 ? 10.413 15.455 16.212 1.00 60.44 292 ASN A CA 1
ATOM 2255 C C . ASN A 1 292 ? 11.189 16.589 15.530 1.00 60.44 292 ASN A C 1
ATOM 2257 O O . ASN A 1 292 ? 11.937 17.320 16.176 1.00 60.44 292 ASN A O 1
ATOM 2261 N N . ALA A 1 293 ? 11.076 16.695 14.205 1.00 69.94 293 ALA A N 1
ATOM 2262 C CA . ALA A 1 293 ? 11.521 17.905 13.529 1.00 69.94 293 ALA A CA 1
ATOM 2263 C C . ALA A 1 293 ? 10.545 19.024 13.904 1.00 69.94 293 ALA A C 1
ATOM 2265 O O . ALA A 1 293 ? 9.357 18.903 13.610 1.00 69.94 293 ALA A O 1
ATOM 2266 N N . VAL A 1 294 ? 11.053 20.068 14.566 1.00 76.38 294 VAL A N 1
ATOM 2267 C CA . VAL A 1 294 ? 10.264 21.242 14.956 1.00 76.38 294 VAL A CA 1
ATOM 2268 C C . VAL A 1 294 ? 9.617 21.820 13.700 1.00 76.38 294 VAL A C 1
ATOM 2270 O O . VAL A 1 294 ? 10.297 22.197 12.744 1.00 76.38 294 VAL A O 1
ATOM 2273 N N . SER A 1 295 ? 8.293 21.817 13.681 1.00 75.44 295 SER A N 1
ATOM 2274 C CA . SER A 1 295 ? 7.474 22.380 12.620 1.00 75.44 295 SER A CA 1
ATOM 2275 C C . SER A 1 295 ? 7.050 23.799 12.987 1.00 75.44 295 SER A C 1
ATOM 2277 O O . SER A 1 295 ? 7.077 24.179 14.153 1.00 75.44 295 SER A O 1
ATOM 2279 N N . LEU A 1 296 ? 6.597 24.583 12.003 1.00 77.25 296 LEU A N 1
ATOM 2280 C CA . LEU A 1 296 ? 6.056 25.928 12.253 1.00 77.25 296 LEU A CA 1
ATOM 2281 C C . LEU A 1 296 ? 4.916 25.935 13.289 1.00 77.25 296 LEU A C 1
ATOM 2283 O O . LEU A 1 296 ? 4.712 26.940 13.949 1.00 77.25 296 LEU A O 1
ATOM 2287 N N . ARG A 1 297 ? 4.213 24.808 13.465 1.00 72.38 297 ARG A N 1
ATOM 2288 C CA . ARG A 1 297 ? 3.100 24.653 14.416 1.00 72.38 297 ARG A CA 1
ATOM 2289 C C . ARG A 1 297 ? 3.542 24.444 15.861 1.00 72.38 297 ARG A C 1
ATOM 2291 O O . ARG A 1 297 ? 2.728 24.594 16.761 1.00 72.38 297 ARG A O 1
ATOM 2298 N N . ASP A 1 298 ? 4.799 24.064 16.071 1.00 81.50 298 ASP A N 1
ATOM 2299 C CA . ASP A 1 298 ? 5.366 23.914 17.412 1.00 81.50 298 ASP A CA 1
ATOM 2300 C C . ASP A 1 298 ? 5.805 25.272 17.984 1.00 81.50 298 ASP A C 1
ATOM 2302 O O . ASP A 1 298 ? 6.065 25.386 19.181 1.00 81.50 298 ASP A O 1
ATOM 2306 N N . PHE A 1 299 ? 5.886 26.306 17.137 1.00 83.38 299 PHE A N 1
ATOM 2307 C CA . PHE A 1 299 ? 6.154 27.669 17.571 1.00 83.38 299 PHE A CA 1
ATOM 2308 C C . PHE A 1 299 ? 4.855 28.348 18.020 1.00 83.38 299 PHE A C 1
ATOM 2310 O O . PHE A 1 299 ? 3.835 28.218 17.338 1.00 83.38 299 PHE A O 1
ATOM 2317 N N . PRO A 1 300 ? 4.882 29.105 19.131 1.00 87.62 300 PRO A N 1
ATOM 2318 C CA . PRO A 1 300 ? 3.780 29.976 19.512 1.00 87.62 300 PRO A CA 1
ATOM 2319 C C . PRO A 1 300 ? 3.360 30.867 18.340 1.00 87.62 300 PRO A C 1
ATOM 2321 O O . PRO A 1 300 ? 4.207 31.459 17.668 1.00 87.62 300 PRO A O 1
ATOM 2324 N N . SER A 1 301 ? 2.052 30.999 18.112 1.00 84.06 301 SER A N 1
ATOM 2325 C CA . SER A 1 301 ? 1.516 31.850 17.041 1.00 84.06 301 SER A CA 1
ATOM 2326 C C . SER A 1 301 ? 1.972 33.305 17.172 1.00 84.06 301 SER A C 1
ATOM 2328 O O . SER A 1 301 ? 2.138 33.996 16.174 1.00 84.06 301 SER A O 1
ATOM 2330 N N . GLU A 1 302 ? 2.230 33.750 18.403 1.00 89.38 302 GLU A N 1
ATOM 2331 C CA . GLU A 1 302 ? 2.745 35.083 18.723 1.00 89.38 302 GLU A CA 1
ATOM 2332 C C . GLU A 1 302 ? 4.169 35.342 18.185 1.00 89.38 302 GLU A C 1
ATOM 2334 O O . GLU A 1 302 ? 4.577 36.495 18.107 1.00 89.38 302 GLU A O 1
ATOM 2339 N N . TRP A 1 303 ? 4.926 34.304 17.797 1.00 84.56 303 TRP A N 1
ATOM 2340 C CA . TRP A 1 303 ? 6.286 34.432 17.242 1.00 84.56 303 TRP A CA 1
ATOM 2341 C C . TRP A 1 303 ? 6.328 34.404 15.713 1.00 84.56 303 TRP A C 1
ATOM 2343 O O . TRP A 1 303 ? 7.390 34.600 15.127 1.00 84.56 303 TRP A O 1
ATOM 2353 N N . LEU A 1 304 ? 5.198 34.125 15.065 1.00 78.81 304 LEU A N 1
ATOM 2354 C CA . LEU A 1 304 ? 5.093 34.002 13.609 1.00 78.81 304 LEU A CA 1
ATOM 2355 C C . LEU A 1 304 ? 4.637 35.309 12.931 1.00 78.81 304 LEU A C 1
ATOM 2357 O O . LEU A 1 304 ? 4.274 35.281 11.756 1.00 78.81 304 LEU A O 1
ATOM 2361 N N . SER A 1 305 ? 4.642 36.426 13.672 1.00 65.62 305 SER A N 1
ATOM 2362 C CA . SER A 1 305 ? 4.321 37.780 13.196 1.00 65.62 305 SER A CA 1
ATOM 2363 C C . SER A 1 305 ? 5.376 38.358 12.259 1.00 65.62 305 SER A C 1
ATOM 2365 O O . SER A 1 305 ? 6.568 38.285 12.639 1.00 65.62 305 SER A O 1
#

Organism: NCBI:txid13291

Nearest PDB structures (foldseek):
  8d8l-assembly1_Y  TM=8.625E-01  e=4.581E-11  Saccharomyces cerevisiae
  5mrc-assembly1_YY  TM=8.424E-01  e=1.873E-10  Saccharomyces cerevisiae
  8om4-assembly1_Y  TM=8.200E-01  e=1.242E-10  Saccharomyces cerevisiae
  6yw5-assembly1_ZZ  TM=8.817E-01  e=7.224E-10  Neurospora crassa OR74A
  7pnw-assembly1_1  TM=6.106E-01  e=2.451E-04  Mus musculus